Protein AF-0000000070460440 (afdb_homodimer)

Foldseek 3Di:
DPPPPPDPDPVPPPQPPCCVLCVCCQQQQQFQDDDPSLVVNVVVLPQAADQLAWEDEPVDIDGSVRVSVVSVVCCVQFVGWHKAWDDWDDDRQKIKTKIKIKGFGDQQDVNDHGHRPFMAIWIKIKIFGDDPSHTRYIYIDIDVVRVVVRRD/DPPPPPDDDPPPPPQPPCVVLCVCCQQQQQFQDDDVSLVVNVVVLPQAADQLAWEDEPVDIDGSVRVSVVSVVCCVQFVGWHKAWDDWDDDRQKIKTKIKIKGFGDQQDVNDHGHRPFMAIWIKIKIFGDDPSHTRYIYIDIDVVRVVVRRD

Solvent-accessible surface area (backbone atoms only — not comparable to full-atom values): 16607 Å² total; per-residue (Å²): 134,85,79,76,77,74,78,77,77,77,78,71,79,67,75,70,75,56,56,72,70,51,46,49,53,38,67,52,57,62,16,55,80,55,93,64,46,66,74,61,28,52,64,52,48,58,62,44,38,33,88,78,16,36,44,34,47,68,86,48,74,35,43,49,71,56,47,54,53,49,52,52,52,46,42,69,32,16,68,60,22,38,43,45,78,76,45,78,45,54,42,85,52,30,34,35,39,35,29,37,39,32,32,31,43,41,41,77,54,96,85,39,83,35,84,42,83,48,51,36,64,26,38,31,47,32,43,32,35,48,54,96,86,15,36,39,32,31,44,51,46,57,38,57,56,59,30,54,58,51,61,100,136,85,79,75,78,76,78,77,79,77,75,74,78,69,77,70,76,57,56,72,70,51,47,48,53,39,64,52,58,63,17,57,81,55,93,62,45,64,74,63,28,51,64,51,48,58,62,43,37,33,90,78,17,36,43,34,46,67,85,49,75,35,42,49,68,56,46,54,53,50,53,54,50,45,43,69,33,17,67,59,22,37,44,46,80,74,44,78,46,52,42,85,54,31,35,34,39,35,28,35,41,33,33,31,43,44,41,76,55,94,84,39,82,34,86,41,83,48,50,36,65,26,38,30,47,33,43,31,34,50,54,95,87,17,37,39,33,32,45,51,48,57,39,54,56,60,30,53,59,50,62,101

Secondary structure (DSSP, 8-state):
-----------------THHHHHHIIIIIIS--STTHHHHHHHHHHHHEEEEEEEE-SS-EEEHHHHHHHHHHHHHH-TT-EEEEEEEEEETTEEEEEEEEEE--EEEETTEEEESS--EEEEEEEEEEEETTEEEEEEEEE-HHHHHHHH-/-----------------THHHHHHIIIIIIS--STTHHHHHHHHHHHHEEEEEEEE-SS-EEEHHHHHHHHHHHHHH-TT-EEEEEEEEEETTEEEEEEEEEE--EEEETTEEEESS--EEEEEEEEEEEETTEEEEEEEEE-HHHHHHHH-

Organism: Naegleria fowleri (NCBI:txid5763)

Nearest PDB structures (foldseek):
  2gey-assembly1_B  TM=8.402E-01  e=5.147E-09  Streptomyces galilaeus
  2gey-assembly3_C-2  TM=8.425E-01  e=9.643E-09  Streptomyces galilaeus
  2gey-assembly3_A  TM=8.402E-01  e=2.804E-08  Streptomyces galilaeus
  8kaa-assembly1_A  TM=7.964E-01  e=2.322E-08  Streptomyces chartreusis
  3f7x-assembly1_A-2  TM=7.851E-01  e=4.170E-07  Pseudomonas putida KT2440

InterPro domains:
  IPR009959 Polyketide cyclase SnoaL-like [PF07366] (25-151)
  IPR009959 Polyketide cyclase SnoaL-like [PTHR38436] (14-151)
  IPR032710 NTF2-like domain superfamily [SSF54427] (15-151)

pLDDT: mean 89.02, std 17.17, range [31.62, 98.94]

Sequence (304 aa):
MSTTFTTTSTTSTTTEDLKELVRPFYTQCLTVRSNGHVQQVQPLMQQLLADSFQSINAAETKGKSQLMGQIQFFWKLIPNLKWEIQEMLQDGNKVIVRSFASGNPKGNFMGIECDGSKSFRIMSIDIHTVENGQIVQVHHLEEWTTALKQLKMSTTFTTTSTTSTTTEDLKELVRPFYTQCLTVRSNGHVQQVQPLMQQLLADSFQSINAAETKGKSQLMGQIQFFWKLIPNLKWEIQEMLQDGNKVIVRSFASGNPKGNFMGIECDGSKSFRIMSIDIHTVENGQIVQVHHLEEWTTALKQLK

Radius of gyration: 22.96 Å; Cα contacts (8 Å, |Δi|>4): 578; chains: 2; bounding box: 83×54×40 Å

Structure (mmCIF, N/CA/C/O backbone):
data_AF-0000000070460440-model_v1
#
loop_
_entity.id
_entity.type
_entity.pdbx_description
1 polymer 'SnoaL-like domain-containing protein'
#
loop_
_atom_site.group_PDB
_atom_site.id
_atom_site.type_symbol
_atom_site.label_atom_id
_atom_site.label_alt_id
_atom_site.label_comp_id
_atom_site.label_asym_id
_atom_site.label_entity_id
_atom_site.label_seq_id
_atom_site.pdbx_PDB_ins_code
_atom_site.Cartn_x
_atom_site.Cartn_y
_atom_site.Cartn_z
_atom_site.occupancy
_atom_site.B_iso_or_equiv
_atom_site.auth_seq_id
_atom_site.auth_comp_id
_atom_site.auth_asym_id
_atom_site.auth_atom_id
_atom_site.pdbx_PDB_model_num
ATOM 1 N N . MET A 1 1 ? 62.219 -17.812 1.735 1 31.62 1 MET A N 1
ATOM 2 C CA . MET A 1 1 ? 61.031 -17.766 0.866 1 31.62 1 MET A CA 1
ATOM 3 C C . MET A 1 1 ? 59.938 -16.906 1.484 1 31.62 1 MET A C 1
ATOM 5 O O . MET A 1 1 ? 59.531 -17.125 2.627 1 31.62 1 MET A O 1
ATOM 9 N N . SER A 1 2 ? 59.812 -15.555 1.088 1 39.34 2 SER A N 1
ATOM 10 C CA . SER A 1 2 ? 58.969 -14.453 1.549 1 39.34 2 SER A CA 1
ATOM 11 C C . SER A 1 2 ? 57.469 -14.773 1.355 1 39.34 2 SER A C 1
ATOM 13 O O . SER A 1 2 ? 57.031 -14.953 0.226 1 39.34 2 SER A O 1
ATOM 15 N N . THR A 1 3 ? 56.812 -15.578 2.166 1 42.25 3 THR A N 1
ATOM 16 C CA . THR A 1 3 ? 55.406 -15.875 2.105 1 42.25 3 THR A CA 1
ATOM 17 C C . THR A 1 3 ? 54.562 -14.586 2.135 1 42.25 3 THR A C 1
ATOM 19 O O . THR A 1 3 ? 54.531 -13.906 3.158 1 42.25 3 THR A O 1
ATOM 22 N N . THR A 1 4 ? 54.531 -13.789 1.01 1 42.94 4 THR A N 1
ATOM 23 C CA . THR A 1 4 ? 53.562 -12.695 0.845 1 42.94 4 THR A CA 1
ATOM 24 C C . THR A 1 4 ? 52.156 -13.156 1.186 1 42.94 4 THR A C 1
ATOM 26 O O . THR A 1 4 ? 51.656 -14.141 0.621 1 42.94 4 THR A O 1
ATOM 29 N N . PHE A 1 5 ? 51.625 -12.875 2.363 1 42.16 5 PHE A N 1
ATOM 30 C CA . PHE A 1 5 ? 50.219 -12.953 2.721 1 42.16 5 PHE A CA 1
ATOM 31 C C . PHE A 1 5 ? 49.375 -12.172 1.734 1 42.16 5 PHE A C 1
ATOM 33 O O . PHE A 1 5 ? 49.562 -10.961 1.562 1 42.16 5 PHE A O 1
ATOM 40 N N . THR A 1 6 ? 49 -12.695 0.558 1 41.34 6 THR A N 1
ATOM 41 C CA . THR A 1 6 ? 47.969 -12.086 -0.265 1 41.34 6 THR A CA 1
ATOM 42 C C . THR A 1 6 ? 46.75 -11.664 0.591 1 41.34 6 THR A C 1
ATOM 44 O O . THR A 1 6 ? 46.25 -12.453 1.396 1 41.34 6 THR A O 1
ATOM 47 N N . THR A 1 7 ? 46.688 -10.438 0.965 1 39.38 7 THR A N 1
ATOM 48 C CA . THR A 1 7 ? 45.469 -9.773 1.461 1 39.38 7 THR A CA 1
ATOM 49 C C . THR A 1 7 ? 44.25 -10.266 0.719 1 39.38 7 THR A C 1
ATOM 51 O O . THR A 1 7 ? 44.219 -10.281 -0.514 1 39.38 7 THR A O 1
ATOM 54 N N . THR A 1 8 ? 43.469 -11.227 1.262 1 37.16 8 THR A N 1
ATOM 55 C CA . THR A 1 8 ? 42.094 -11.617 0.898 1 37.16 8 THR A CA 1
ATOM 56 C C . THR A 1 8 ? 41.344 -10.438 0.295 1 37.16 8 THR A C 1
ATOM 58 O O . THR A 1 8 ? 41.625 -9.281 0.603 1 37.16 8 THR A O 1
ATOM 61 N N . SER A 1 9 ? 40.656 -10.68 -0.923 1 38.62 9 SER A N 1
ATOM 62 C CA . SER A 1 9 ? 39.625 -10.07 -1.747 1 38.62 9 SER A CA 1
ATOM 63 C C . SER A 1 9 ? 38.656 -9.242 -0.901 1 38.62 9 SER A C 1
ATOM 65 O O . SER A 1 9 ? 38.281 -9.648 0.194 1 38.62 9 SER A O 1
ATOM 67 N N . THR A 1 10 ? 38.75 -7.996 -0.786 1 38.31 10 THR A N 1
ATOM 68 C CA . THR A 1 10 ? 37.688 -7.027 -0.485 1 38.31 10 THR A CA 1
ATOM 69 C C . THR A 1 10 ? 36.344 -7.52 -0.989 1 38.31 10 THR A C 1
ATOM 71 O O . THR A 1 10 ? 36.125 -7.672 -2.195 1 38.31 10 THR A O 1
ATOM 74 N N . THR A 1 11 ? 35.625 -8.516 -0.338 1 39.06 11 THR A N 1
ATOM 75 C CA . THR A 1 11 ? 34.219 -8.852 -0.543 1 39.06 11 THR A CA 1
ATOM 76 C C . THR A 1 11 ? 33.406 -7.602 -0.88 1 39.06 11 THR A C 1
ATOM 78 O O . THR A 1 11 ? 33.25 -6.711 -0.043 1 39.06 11 THR A O 1
ATOM 81 N N . SER A 1 12 ? 33.688 -6.836 -1.862 1 42.94 12 SER A N 1
ATOM 82 C CA . SER A 1 12 ? 32.781 -5.832 -2.398 1 42.94 12 SER A CA 1
ATOM 83 C C . SER A 1 12 ? 31.312 -6.195 -2.113 1 42.94 12 SER A C 1
ATOM 85 O O . SER A 1 12 ? 30.828 -7.238 -2.561 1 42.94 12 SER A O 1
ATOM 87 N N . THR A 1 13 ? 30.672 -6.125 -0.997 1 47.5 13 THR A N 1
ATOM 88 C CA . THR A 1 13 ? 29.297 -6.348 -0.538 1 47.5 13 THR A CA 1
ATOM 89 C C . THR A 1 13 ? 28.297 -5.91 -1.599 1 47.5 13 THR A C 1
ATOM 91 O O . THR A 1 13 ? 27.859 -4.762 -1.607 1 47.5 13 THR A O 1
ATOM 94 N N . THR A 1 14 ? 28.5 -5.965 -2.826 1 53.06 14 THR A N 1
ATOM 95 C CA . THR A 1 14 ? 27.516 -5.684 -3.873 1 53.06 14 THR A CA 1
ATOM 96 C C . THR A 1 14 ? 26.141 -6.172 -3.467 1 53.06 14 THR A C 1
ATOM 98 O O . THR A 1 14 ? 25.953 -7.344 -3.139 1 53.06 14 THR A O 1
ATOM 101 N N . THR A 1 15 ? 25.391 -5.332 -2.938 1 65.62 15 THR A N 1
ATOM 102 C CA . THR A 1 15 ? 24.016 -5.664 -2.562 1 65.62 15 THR A CA 1
ATOM 103 C C . THR A 1 15 ? 23.312 -6.418 -3.688 1 65.62 15 THR A C 1
ATOM 105 O O . THR A 1 15 ? 23.281 -5.957 -4.828 1 65.62 15 THR A O 1
ATOM 108 N N . GLU A 1 16 ? 23.234 -7.746 -3.691 1 79.56 16 GLU A N 1
ATOM 109 C CA . GLU A 1 16 ? 22.484 -8.609 -4.602 1 79.56 16 GLU A CA 1
ATOM 110 C C . GLU A 1 16 ? 21.188 -7.949 -5.051 1 79.56 16 GLU A C 1
ATOM 112 O O . GLU A 1 16 ? 20.516 -7.285 -4.262 1 79.56 16 GLU A O 1
ATOM 117 N N . ASP A 1 17 ? 21.016 -7.809 -6.406 1 92.81 17 ASP A N 1
ATOM 118 C CA . ASP A 1 17 ? 19.75 -7.309 -6.949 1 92.81 17 ASP A CA 1
ATOM 119 C C . ASP A 1 17 ? 18.609 -8.258 -6.625 1 92.81 17 ASP A C 1
ATOM 121 O O . ASP A 1 17 ? 18.344 -9.195 -7.379 1 92.81 17 ASP A O 1
ATOM 125 N N . LEU A 1 18 ? 17.984 -8.047 -5.586 1 97.56 18 LEU A N 1
ATOM 126 C CA . LEU A 1 18 ? 16.922 -8.914 -5.098 1 97.56 18 LEU A CA 1
ATOM 127 C C . LEU A 1 18 ? 15.633 -8.68 -5.887 1 97.56 18 LEU A C 1
ATOM 129 O O . LEU A 1 18 ? 14.688 -9.469 -5.785 1 97.56 18 LEU A O 1
ATOM 133 N N . LYS A 1 19 ? 15.617 -7.688 -6.699 1 98.38 19 LYS A N 1
ATOM 134 C CA . LYS A 1 19 ? 14.422 -7.402 -7.492 1 98.38 19 LYS A CA 1
ATOM 135 C C . LYS A 1 19 ? 14.141 -8.523 -8.484 1 98.38 19 LYS A C 1
ATOM 137 O O . LYS A 1 19 ? 12.984 -8.906 -8.695 1 98.38 19 LYS A O 1
ATOM 142 N N . GLU A 1 20 ? 15.141 -9.008 -9.07 1 97.31 20 GLU A N 1
ATOM 143 C CA . GLU A 1 20 ? 14.969 -10.086 -10.047 1 97.31 20 GLU A CA 1
ATOM 144 C C . GLU A 1 20 ? 14.477 -11.359 -9.375 1 97.31 20 GLU A C 1
ATOM 146 O O . GLU A 1 20 ? 13.789 -12.172 -9.992 1 97.31 20 GLU A O 1
ATOM 151 N N . LEU A 1 21 ? 14.828 -11.539 -8.148 1 97.25 21 LEU A N 1
ATOM 152 C CA . LEU A 1 21 ? 14.344 -12.672 -7.371 1 97.25 21 LEU A CA 1
ATOM 153 C C . LEU A 1 21 ? 12.844 -12.555 -7.117 1 97.25 21 LEU A C 1
ATOM 155 O O . LEU A 1 21 ? 12.125 -13.555 -7.156 1 97.25 21 LEU A O 1
ATOM 159 N N . VAL A 1 22 ? 12.375 -11.352 -6.922 1 98.44 22 VAL A N 1
ATOM 160 C CA . VAL A 1 22 ? 11 -11.117 -6.5 1 98.44 22 VAL A CA 1
ATOM 161 C C . VAL A 1 22 ? 10.094 -11.016 -7.727 1 98.44 22 VAL A C 1
ATOM 163 O O . VAL A 1 22 ? 8.914 -11.359 -7.664 1 98.44 22 VAL A O 1
ATOM 166 N N . ARG A 1 23 ? 10.609 -10.609 -8.844 1 98.06 23 ARG A N 1
ATOM 167 C CA . ARG A 1 23 ? 9.859 -10.281 -10.055 1 98.06 23 ARG A CA 1
ATOM 168 C C . ARG A 1 23 ? 8.969 -11.445 -10.477 1 98.06 23 ARG A C 1
ATOM 170 O O . ARG A 1 23 ? 7.797 -11.25 -10.797 1 98.06 23 ARG A O 1
ATOM 177 N N . PRO A 1 24 ? 9.406 -12.727 -10.391 1 95.75 24 PRO A N 1
ATOM 178 C CA . PRO A 1 24 ? 8.57 -13.836 -10.852 1 95.75 24 PRO A CA 1
ATOM 179 C C . PRO A 1 24 ? 7.312 -14.016 -10 1 95.75 24 PRO A C 1
ATOM 181 O O . PRO A 1 24 ? 6.324 -14.594 -10.469 1 95.75 24 PRO A O 1
ATOM 184 N N . PHE A 1 25 ? 7.344 -13.562 -8.742 1 97.31 25 PHE A N 1
ATOM 185 C CA . PHE A 1 25 ? 6.145 -13.625 -7.918 1 97.31 25 PHE A CA 1
ATOM 186 C C . PHE A 1 25 ? 4.98 -12.914 -8.594 1 97.31 25 PHE A C 1
ATOM 188 O O . PHE A 1 25 ? 3.842 -13.383 -8.547 1 97.31 25 PHE A O 1
ATOM 195 N N . TYR A 1 26 ? 5.234 -11.867 -9.234 1 96.75 26 TYR A N 1
ATOM 196 C CA . TYR A 1 26 ? 4.203 -11.07 -9.883 1 96.75 26 TYR A CA 1
ATOM 197 C C . TYR A 1 26 ? 3.932 -11.57 -11.297 1 96.75 26 TYR A C 1
ATOM 199 O O . TYR A 1 26 ? 2.777 -11.742 -11.695 1 96.75 26 TYR A O 1
ATOM 207 N N . THR A 1 27 ? 5 -11.852 -12.094 1 94.25 27 THR A N 1
ATOM 208 C CA . THR A 1 27 ? 4.875 -12.109 -13.523 1 94.25 27 THR A CA 1
ATOM 209 C C . THR A 1 27 ? 4.449 -13.547 -13.781 1 94.25 27 THR A C 1
ATOM 211 O O . THR A 1 27 ? 3.812 -13.844 -14.797 1 94.25 27 THR A O 1
ATOM 214 N N . GLN A 1 28 ? 4.715 -14.391 -12.789 1 91.25 28 GLN A N 1
ATOM 215 C CA . GLN A 1 28 ? 4.465 -15.805 -13.031 1 91.25 28 GLN A CA 1
ATOM 216 C C . GLN A 1 28 ? 3.502 -16.391 -12 1 91.25 28 GLN A C 1
ATOM 218 O O . GLN A 1 28 ? 2.67 -17.234 -12.32 1 91.25 28 GLN A O 1
ATOM 223 N N . CYS A 1 29 ? 3.557 -15.906 -10.781 1 92.81 29 CYS A N 1
ATOM 224 C CA . CYS A 1 29 ? 2.73 -16.516 -9.742 1 92.81 29 CYS A CA 1
ATOM 225 C C . CYS A 1 29 ? 1.378 -15.812 -9.648 1 92.81 29 CYS A C 1
ATOM 227 O O . CYS A 1 29 ? 0.335 -16.469 -9.641 1 92.81 29 CYS A O 1
ATOM 229 N N . LEU A 1 30 ? 1.352 -14.555 -9.641 1 94.19 30 LEU A N 1
ATOM 230 C CA . LEU A 1 30 ? 0.107 -13.82 -9.43 1 94.19 30 LEU A CA 1
ATOM 231 C C . LEU A 1 30 ? -0.647 -13.641 -10.75 1 94.19 30 LEU A C 1
ATOM 233 O O . LEU A 1 30 ? -1.879 -13.695 -10.773 1 94.19 30 LEU A O 1
ATOM 237 N N . THR A 1 31 ? 0.05 -13.422 -11.82 1 92.81 31 THR A N 1
ATOM 238 C CA . THR A 1 31 ? -0.55 -13.18 -13.125 1 92.81 31 THR A CA 1
ATOM 239 C C . THR A 1 31 ? -0.985 -14.484 -13.773 1 92.81 31 THR A C 1
ATOM 241 O O . THR A 1 31 ? -0.203 -15.438 -13.859 1 92.81 31 THR A O 1
ATOM 244 N N . VAL A 1 32 ? -2.176 -14.477 -14.258 1 86.56 32 VAL A N 1
ATOM 245 C CA . VAL A 1 32 ? -2.664 -15.648 -14.977 1 86.56 32 VAL A CA 1
ATOM 246 C C . VAL A 1 32 ? -2.094 -15.664 -16.391 1 86.56 32 VAL A C 1
ATOM 248 O O . VAL A 1 32 ? -2.215 -14.68 -17.125 1 86.56 32 VAL A O 1
ATOM 251 N N . ARG A 1 33 ? -1.423 -16.484 -16.969 1 76.06 33 ARG A N 1
ATOM 252 C CA . ARG A 1 33 ? -0.816 -16.562 -18.297 1 76.06 33 ARG A CA 1
ATOM 253 C C . ARG A 1 33 ? -1.537 -17.594 -19.156 1 76.06 33 ARG A C 1
ATOM 255 O O . ARG A 1 33 ? -1.709 -17.375 -20.359 1 76.06 33 ARG A O 1
ATOM 262 N N . SER A 1 34 ? -1.511 -18.766 -18.922 1 62 34 SER A N 1
ATOM 263 C CA . SER A 1 34 ? -2.049 -19.797 -19.812 1 62 34 SER A CA 1
ATOM 264 C C . SER A 1 34 ? -2.859 -20.828 -19.047 1 62 34 SER A C 1
ATOM 266 O O . SER A 1 34 ? -2.881 -20.812 -17.812 1 62 34 SER A O 1
ATOM 268 N N . ASN A 1 35 ? -3.412 -21.703 -20.031 1 56.88 35 ASN A N 1
ATOM 269 C CA . ASN A 1 35 ? -4.066 -22.922 -19.562 1 56.88 35 ASN A CA 1
ATOM 270 C 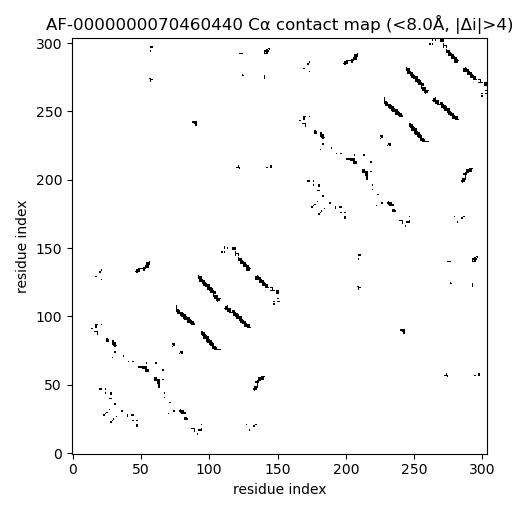C . ASN A 1 35 ? -3.094 -23.812 -18.797 1 56.88 35 ASN A C 1
ATOM 272 O O . ASN A 1 35 ? -1.956 -24.016 -19.234 1 56.88 35 ASN A O 1
ATOM 276 N N . GLY A 1 36 ? -3.316 -24.141 -17.672 1 59.41 36 GLY A N 1
ATOM 277 C CA . GLY A 1 36 ? -2.479 -25 -16.844 1 59.41 36 GLY A CA 1
ATOM 278 C C . GLY A 1 36 ? -1.594 -24.234 -15.891 1 59.41 36 GLY A C 1
ATOM 279 O O . GLY A 1 36 ? -0.661 -24.797 -15.305 1 59.41 36 GLY A O 1
ATOM 280 N N . HIS A 1 37 ? -1.798 -23.016 -15.805 1 62.84 37 HIS A N 1
ATOM 281 C CA . HIS A 1 37 ? -1.045 -22.062 -14.992 1 62.84 37 HIS A CA 1
ATOM 282 C C . HIS A 1 37 ? -0.892 -22.562 -13.562 1 62.84 37 HIS A C 1
ATOM 284 O O . HIS A 1 37 ? 0.206 -22.531 -13 1 62.84 37 HIS A O 1
ATOM 290 N N . VAL A 1 38 ? -1.823 -23.219 -13.141 1 65.5 38 VAL A N 1
ATOM 291 C CA . VAL A 1 38 ? -1.821 -23.625 -11.734 1 65.5 38 VAL A CA 1
ATOM 292 C C . VAL A 1 38 ? -0.707 -24.641 -11.492 1 65.5 38 VAL A C 1
ATOM 294 O O . VAL A 1 38 ? 0.061 -24.516 -10.531 1 65.5 38 VAL A O 1
ATOM 297 N N . GLN A 1 39 ? -0.66 -25.562 -12.359 1 69.38 39 GLN A N 1
ATOM 298 C CA . GLN A 1 39 ? 0.287 -26.656 -12.156 1 69.38 39 GLN A CA 1
ATOM 299 C C . GLN A 1 39 ? 1.727 -26.172 -12.281 1 69.38 39 GLN A C 1
ATOM 301 O O . GLN A 1 39 ? 2.631 -26.719 -11.648 1 69.38 39 GLN A O 1
ATOM 306 N N . GLN A 1 40 ? 1.842 -25.219 -12.969 1 75.94 40 GLN A N 1
ATOM 307 C CA . GLN A 1 40 ? 3.193 -24.719 -13.219 1 75.94 40 GLN A CA 1
ATOM 308 C C . GLN A 1 40 ? 3.631 -23.75 -12.125 1 75.94 40 GLN A C 1
ATOM 310 O O . GLN A 1 40 ? 4.828 -23.594 -11.867 1 75.94 40 GLN A O 1
ATOM 315 N N . VAL A 1 41 ? 2.719 -23.266 -11.414 1 85.06 41 VAL A N 1
ATOM 316 C CA . VAL A 1 41 ? 3.031 -22.141 -10.523 1 85.06 41 VAL A CA 1
ATOM 317 C C . VAL A 1 41 ? 3.381 -22.672 -9.133 1 85.06 41 VAL A C 1
ATOM 319 O O . VAL A 1 41 ? 4.18 -22.062 -8.414 1 85.06 41 VAL A O 1
ATOM 322 N N . GLN A 1 42 ? 2.914 -23.812 -8.836 1 86.31 42 GLN A N 1
ATOM 323 C CA . GLN A 1 42 ? 3.084 -24.328 -7.484 1 86.31 42 GLN A CA 1
ATOM 324 C C . GLN A 1 42 ? 4.559 -24.562 -7.168 1 86.31 42 GLN A C 1
ATOM 326 O O . GLN A 1 42 ? 5.062 -24.109 -6.145 1 86.31 42 GLN A O 1
ATOM 331 N N . PRO A 1 43 ? 5.293 -25.266 -8.039 1 88.69 43 PRO A N 1
ATOM 332 C CA . PRO A 1 43 ? 6.715 -25.453 -7.754 1 88.69 43 PRO A CA 1
ATOM 333 C C . PRO A 1 43 ? 7.484 -24.141 -7.68 1 88.69 43 PRO A C 1
ATOM 335 O O . PRO A 1 43 ? 8.414 -24.016 -6.879 1 88.69 43 PRO A O 1
ATOM 338 N N . LEU A 1 44 ? 7.141 -23.297 -8.5 1 91.75 44 LEU A N 1
ATOM 339 C CA . LEU A 1 44 ? 7.809 -22 -8.492 1 91.75 44 LEU A CA 1
ATOM 340 C C . LEU A 1 44 ? 7.562 -21.281 -7.176 1 91.75 44 LEU A C 1
ATOM 342 O O . LEU A 1 44 ? 8.492 -20.719 -6.59 1 91.75 44 LEU A O 1
ATOM 346 N N . MET A 1 45 ? 6.395 -21.234 -6.699 1 93 45 MET A N 1
ATOM 347 C CA . MET A 1 45 ? 6.062 -20.594 -5.434 1 93 45 MET A CA 1
ATOM 348 C C . MET A 1 45 ? 6.801 -21.25 -4.273 1 93 45 MET A C 1
ATOM 350 O O . MET A 1 45 ? 7.266 -20.578 -3.357 1 93 45 MET A O 1
ATOM 354 N N . GLN A 1 46 ? 6.871 -22.562 -4.391 1 92.06 46 GLN A N 1
ATOM 355 C CA . GLN A 1 46 ? 7.59 -23.297 -3.355 1 92.06 46 GLN A CA 1
ATOM 356 C C . GLN A 1 46 ? 9.055 -22.859 -3.301 1 92.06 46 GLN A C 1
ATOM 358 O O . GLN A 1 46 ? 9.641 -22.766 -2.219 1 92.06 46 GLN A O 1
ATOM 363 N N . GLN A 1 47 ? 9.586 -22.641 -4.375 1 94.44 47 GLN A N 1
ATOM 364 C CA . GLN A 1 47 ? 10.984 -22.234 -4.453 1 94.44 47 GLN A CA 1
ATOM 365 C C . GLN A 1 47 ? 11.164 -20.797 -4.016 1 94.44 47 GLN A C 1
ATOM 367 O O . GLN A 1 47 ? 12.148 -20.453 -3.352 1 94.44 47 GLN A O 1
ATOM 372 N N . LEU A 1 48 ? 10.234 -19.938 -4.332 1 97.06 48 LEU A N 1
ATOM 373 C CA . LEU A 1 48 ? 10.344 -18.5 -4.125 1 97.06 48 LEU A CA 1
ATOM 374 C C . LEU A 1 48 ? 10.086 -18.141 -2.668 1 97.06 48 LEU A C 1
ATOM 376 O O . LEU A 1 48 ? 10.711 -17.219 -2.127 1 97.06 48 LEU A O 1
ATOM 380 N N . LEU A 1 49 ? 9.164 -18.844 -2.059 1 98.12 49 LEU A N 1
ATOM 381 C CA . LEU A 1 49 ? 8.727 -18.5 -0.708 1 98.12 49 LEU A CA 1
ATOM 382 C C . LEU A 1 49 ? 9.359 -19.438 0.319 1 98.12 49 LEU A C 1
ATOM 384 O O . LEU A 1 49 ? 9.391 -20.656 0.127 1 98.12 49 LEU A O 1
ATOM 388 N N . ALA A 1 50 ? 9.82 -18.875 1.401 1 98.44 50 ALA A N 1
ATOM 389 C CA . ALA A 1 50 ? 10.336 -19.688 2.508 1 98.44 50 ALA A CA 1
ATOM 390 C C . ALA A 1 50 ? 9.211 -20.453 3.193 1 98.44 50 ALA A C 1
ATOM 392 O O . ALA A 1 50 ? 8.039 -20.078 3.098 1 98.44 50 ALA A O 1
ATOM 393 N N . ASP A 1 51 ? 9.547 -21.531 3.885 1 97.31 51 ASP A N 1
ATOM 394 C CA . ASP A 1 51 ? 8.555 -22.312 4.625 1 97.31 51 ASP A CA 1
ATOM 395 C C . ASP A 1 51 ? 7.914 -21.484 5.727 1 97.31 51 ASP A C 1
ATOM 397 O O . ASP A 1 51 ? 6.734 -21.656 6.043 1 97.31 51 ASP A O 1
ATOM 401 N N . SER A 1 52 ? 8.672 -20.562 6.254 1 97.75 52 SER A N 1
ATOM 402 C CA . SER A 1 52 ? 8.195 -19.703 7.34 1 97.75 52 SER A CA 1
ATOM 403 C C . SER A 1 52 ? 7.539 -18.438 6.805 1 97.75 52 SER A C 1
ATOM 405 O O . SER A 1 52 ? 7.281 -17.5 7.559 1 97.75 52 SER A O 1
ATOM 407 N N . PHE A 1 53 ? 7.332 -18.422 5.562 1 98.56 53 PHE A N 1
ATOM 408 C CA . PHE A 1 53 ? 6.812 -17.25 4.871 1 98.56 53 PHE A CA 1
ATOM 409 C C . PHE A 1 53 ? 5.551 -16.734 5.559 1 98.56 53 PHE A C 1
ATOM 411 O O . PHE A 1 53 ? 4.699 -17.531 5.973 1 98.56 53 PHE A O 1
ATOM 418 N N . GLN A 1 54 ? 5.477 -15.367 5.621 1 98.81 54 GLN A N 1
ATOM 419 C CA . GLN A 1 54 ? 4.289 -14.688 6.121 1 98.81 54 GLN A CA 1
ATOM 420 C C . GLN A 1 54 ? 3.832 -13.594 5.152 1 98.81 54 GLN A C 1
ATOM 422 O O . GLN A 1 54 ? 4.633 -12.773 4.715 1 98.81 54 GLN A O 1
ATOM 427 N N . SER A 1 55 ? 2.609 -13.648 4.793 1 98.69 55 SER A N 1
ATOM 428 C CA . SER A 1 55 ? 1.917 -12.586 4.07 1 98.69 55 SER A CA 1
ATOM 429 C C . SER A 1 55 ? 1.04 -11.758 5.004 1 98.69 55 SER A C 1
ATOM 431 O O . SER A 1 55 ? 0.053 -12.266 5.547 1 98.69 55 SER A O 1
ATOM 433 N N . ILE A 1 56 ? 1.329 -10.445 5.145 1 98.56 56 ILE A N 1
ATOM 434 C CA . ILE A 1 56 ? 0.768 -9.672 6.246 1 98.56 56 ILE A CA 1
ATOM 435 C C . ILE A 1 56 ? 0.014 -8.461 5.695 1 98.56 56 ILE A C 1
ATOM 437 O O . ILE A 1 56 ? 0.552 -7.703 4.887 1 98.56 56 ILE A O 1
ATOM 441 N N . ASN A 1 57 ? -1.187 -8.352 6.062 1 96.31 57 ASN A N 1
ATOM 442 C CA . ASN A 1 57 ? -1.918 -7.09 5.969 1 96.31 57 ASN A CA 1
ATOM 443 C C . ASN A 1 57 ? -2.578 -6.727 7.293 1 96.31 57 ASN A C 1
ATOM 445 O O . ASN A 1 57 ? -2.271 -7.324 8.328 1 96.31 57 ASN A O 1
ATOM 449 N N . ALA A 1 58 ? -3.375 -5.602 7.305 1 89.88 58 ALA A N 1
ATOM 450 C CA . ALA A 1 58 ? -3.93 -5.125 8.57 1 89.88 58 ALA A CA 1
ATOM 451 C C . ALA A 1 58 ? -4.906 -6.141 9.156 1 89.88 58 ALA A C 1
ATOM 453 O O . ALA A 1 58 ? -5.074 -6.215 10.375 1 89.88 58 ALA A O 1
ATOM 454 N N . ALA A 1 59 ? -5.449 -6.941 8.32 1 90.56 59 ALA A N 1
ATOM 455 C CA . ALA A 1 59 ? -6.547 -7.809 8.742 1 90.56 59 ALA A CA 1
ATOM 456 C C . ALA A 1 59 ? -6.031 -9.18 9.172 1 90.56 59 ALA A C 1
ATOM 458 O O . ALA A 1 59 ? -6.613 -9.82 10.055 1 90.56 59 ALA A O 1
ATOM 459 N N . GLU A 1 60 ? -4.988 -9.625 8.555 1 94.06 60 GLU A N 1
ATOM 460 C CA . GLU A 1 60 ? -4.594 -11.008 8.82 1 94.06 60 GLU A CA 1
ATOM 461 C C . GLU A 1 60 ? -3.152 -11.258 8.391 1 94.06 60 GLU A C 1
ATOM 463 O O . GLU A 1 60 ? -2.555 -10.445 7.691 1 94.06 60 GLU A O 1
ATOM 468 N N . THR A 1 61 ? -2.629 -12.312 8.898 1 98.06 61 THR A N 1
ATOM 469 C CA . THR A 1 61 ? -1.385 -12.922 8.453 1 98.06 61 THR A CA 1
ATOM 470 C C . THR A 1 61 ? -1.642 -14.32 7.895 1 98.06 61 THR A C 1
ATOM 472 O O . THR A 1 61 ? -2.283 -15.148 8.547 1 98.06 61 THR A O 1
ATOM 475 N N . LYS A 1 62 ? -1.151 -14.531 6.695 1 98.25 62 LYS A N 1
ATOM 476 C CA . LYS A 1 62 ? -1.293 -15.836 6.062 1 98.25 62 LYS A CA 1
ATOM 477 C C . LYS A 1 62 ? 0.063 -16.516 5.895 1 98.25 62 LYS A C 1
ATOM 479 O O . LYS A 1 62 ? 1.06 -15.859 5.586 1 98.25 62 LYS A O 1
ATOM 484 N N . GLY A 1 63 ? 0.015 -17.766 6.066 1 98.06 63 GLY A N 1
ATOM 485 C CA . GLY A 1 63 ? 1.193 -18.547 5.734 1 98.06 63 GLY A CA 1
ATOM 486 C C . GLY A 1 63 ? 1.271 -18.922 4.266 1 98.06 63 GLY A C 1
ATOM 487 O O . GLY A 1 63 ? 0.395 -18.547 3.479 1 98.06 63 GLY A O 1
ATOM 488 N N . LYS A 1 64 ? 2.381 -19.672 3.967 1 96.75 64 LYS A N 1
ATOM 489 C CA . LYS A 1 64 ? 2.686 -20.047 2.59 1 96.75 64 LYS A CA 1
ATOM 490 C C . LYS A 1 64 ? 1.528 -20.828 1.97 1 96.75 64 LYS A C 1
ATOM 492 O O . LYS A 1 64 ? 1.045 -20.469 0.892 1 96.75 64 LYS A O 1
ATOM 497 N N . SER A 1 65 ? 1.066 -21.859 2.615 1 94.94 65 SER A N 1
ATOM 498 C CA . SER A 1 65 ? 0.005 -22.703 2.082 1 94.94 65 SER A CA 1
ATOM 499 C C . SER A 1 65 ? -1.294 -21.922 1.913 1 94.94 65 SER A C 1
ATOM 501 O O . SER A 1 65 ? -1.998 -22.094 0.915 1 94.94 65 SER A O 1
ATOM 503 N N . GLN A 1 66 ? -1.593 -21.125 2.869 1 96.25 66 GLN A N 1
ATOM 504 C CA . GLN A 1 66 ? -2.807 -20.328 2.809 1 96.25 66 GLN A CA 1
ATOM 505 C C . GLN A 1 66 ? -2.77 -19.359 1.623 1 96.25 66 GLN A C 1
ATOM 507 O O . GLN A 1 66 ? -3.766 -19.203 0.915 1 96.25 66 GLN A O 1
ATOM 512 N N . LEU A 1 67 ? -1.613 -18.719 1.439 1 96 67 LEU A N 1
ATOM 513 C CA . LEU A 1 67 ? -1.483 -17.797 0.314 1 96 67 LEU A CA 1
ATOM 514 C C . LEU A 1 67 ? -1.655 -18.531 -1.011 1 96 67 LEU A C 1
ATOM 516 O O . LEU A 1 67 ? -2.357 -18.047 -1.904 1 96 67 LEU A O 1
ATOM 520 N N . MET A 1 68 ? -1.042 -19.656 -1.115 1 92.06 68 MET A N 1
ATOM 521 C CA . MET A 1 68 ? -1.136 -20.422 -2.354 1 92.06 68 MET A CA 1
ATOM 522 C C . MET A 1 68 ? -2.582 -20.812 -2.65 1 92.06 68 MET A C 1
ATOM 524 O O . MET A 1 68 ? -3.025 -20.734 -3.797 1 92.06 68 MET A O 1
ATOM 528 N N . GLY A 1 69 ? -3.354 -21.219 -1.645 1 91.62 69 GLY A N 1
ATOM 529 C CA . GLY A 1 69 ? -4.773 -21.5 -1.814 1 91.62 69 GLY A CA 1
ATOM 530 C C . GLY A 1 69 ? -5.562 -20.281 -2.266 1 91.62 69 GLY A C 1
ATOM 531 O O . GLY A 1 69 ? -6.43 -20.391 -3.135 1 91.62 69 GLY A O 1
ATOM 532 N N . GLN A 1 70 ? -5.281 -19.172 -1.694 1 93.25 70 GLN A N 1
ATOM 533 C CA . GLN A 1 70 ? -5.973 -17.938 -2.053 1 93.25 70 GLN A CA 1
ATOM 534 C C . GLN A 1 70 ? -5.684 -17.547 -3.5 1 93.25 70 GLN A C 1
ATOM 536 O O . GLN A 1 70 ? -6.586 -17.125 -4.223 1 93.25 70 GLN A O 1
ATOM 541 N N . ILE A 1 71 ? -4.438 -17.609 -3.93 1 92.56 71 ILE A N 1
ATOM 542 C CA . ILE A 1 71 ? -4.047 -17.281 -5.293 1 92.56 71 ILE A CA 1
ATOM 543 C C . ILE A 1 71 ? -4.797 -18.172 -6.281 1 92.56 71 ILE A C 1
ATOM 545 O O . ILE A 1 71 ? -5.32 -17.688 -7.289 1 92.56 71 ILE A O 1
ATOM 549 N N . GLN A 1 72 ? -4.895 -19.422 -5.973 1 89.12 72 GLN A N 1
ATOM 550 C CA . GLN A 1 72 ? -5.625 -20.344 -6.836 1 89.12 72 GLN A CA 1
ATOM 551 C C . GLN A 1 72 ? -7.102 -19.969 -6.918 1 89.12 72 GLN A C 1
ATOM 553 O O . GLN A 1 72 ? -7.711 -20.062 -7.984 1 89.12 72 GLN A O 1
ATOM 558 N N . PHE A 1 73 ? -7.621 -19.609 -5.828 1 90.75 73 PHE A N 1
ATOM 559 C CA . PHE A 1 73 ? -9.008 -19.172 -5.801 1 90.75 73 PHE A CA 1
ATOM 560 C C . PHE A 1 73 ? -9.211 -17.953 -6.691 1 90.75 73 PHE A C 1
ATOM 562 O O . PHE A 1 73 ? -10.164 -17.891 -7.461 1 90.75 73 PHE A O 1
ATOM 569 N N . PHE A 1 74 ? -8.258 -17 -6.625 1 92.31 74 PHE A N 1
ATOM 570 C CA . PHE A 1 74 ? -8.344 -15.781 -7.43 1 92.31 74 PHE A CA 1
ATOM 571 C C . PHE A 1 74 ? -8.219 -16.109 -8.914 1 92.31 74 PHE A C 1
ATOM 573 O O . PHE A 1 74 ? -8.898 -15.508 -9.75 1 92.31 74 PHE A O 1
ATOM 580 N N . TRP A 1 75 ? -7.43 -17.047 -9.211 1 90.81 75 TRP A N 1
ATOM 581 C CA . TRP A 1 75 ? -7.266 -17.422 -10.609 1 90.81 75 TRP A CA 1
ATOM 582 C C . TRP A 1 75 ? -8.57 -17.984 -11.18 1 90.81 75 TRP A C 1
ATOM 584 O O . TRP A 1 75 ? -8.922 -17.703 -12.328 1 90.81 75 TRP A O 1
ATOM 594 N N . LYS A 1 76 ? -9.188 -18.781 -10.422 1 90.31 76 LYS A N 1
ATOM 595 C CA . LYS A 1 76 ? -10.453 -19.344 -10.859 1 90.31 76 LYS A CA 1
ATOM 596 C C . LYS A 1 76 ? -11.516 -18.266 -11.023 1 90.31 76 LYS A C 1
ATOM 598 O O . LYS A 1 76 ? -12.289 -18.281 -11.977 1 90.31 76 LYS A O 1
ATOM 603 N N . LEU A 1 77 ? -11.508 -17.344 -10.094 1 93.75 77 LEU A N 1
ATOM 604 C CA . LEU A 1 77 ? -12.523 -16.297 -10.055 1 93.75 77 LEU A CA 1
ATOM 605 C C . LEU A 1 77 ? -12.258 -15.242 -11.117 1 93.75 77 LEU A C 1
ATOM 607 O O . LEU A 1 77 ? -13.188 -14.625 -11.633 1 93.75 77 LEU A O 1
ATOM 611 N N . ILE A 1 78 ? -10.992 -15.008 -11.375 1 95.31 78 ILE A N 1
ATOM 612 C CA . ILE A 1 78 ? -10.562 -13.984 -12.32 1 95.31 78 ILE A CA 1
ATOM 613 C C . ILE A 1 78 ? -9.602 -14.586 -13.336 1 95.31 78 ILE A C 1
ATOM 615 O O . ILE A 1 78 ? -8.383 -14.422 -13.227 1 95.31 78 ILE A O 1
ATOM 619 N N . PRO A 1 79 ? -10.078 -15.125 -14.398 1 91.94 79 PRO A N 1
ATOM 620 C CA . PRO A 1 79 ? -9.258 -15.914 -15.32 1 91.94 79 PRO A CA 1
ATOM 621 C C . PRO A 1 79 ? -8.266 -15.062 -16.109 1 91.94 79 PRO A C 1
ATOM 623 O O . PRO A 1 79 ? -7.336 -15.594 -16.719 1 91.94 79 PRO A O 1
ATOM 626 N N . ASN A 1 80 ? -8.484 -13.773 -16.156 1 94.19 80 ASN A N 1
ATOM 627 C CA . ASN A 1 80 ? -7.559 -12.898 -16.859 1 94.19 80 ASN A CA 1
ATOM 628 C C . ASN A 1 80 ? -6.828 -11.969 -15.898 1 94.19 80 ASN A C 1
ATOM 630 O O . ASN A 1 80 ? -6.438 -10.859 -16.266 1 94.19 80 ASN A O 1
ATOM 634 N N . LEU A 1 81 ? -6.699 -12.391 -14.68 1 95.62 81 LEU A N 1
ATOM 635 C CA . LEU A 1 81 ? -6.008 -11.609 -13.664 1 95.62 81 LEU A CA 1
ATOM 636 C C . LEU A 1 81 ? -4.574 -11.305 -14.094 1 95.62 81 LEU A C 1
ATOM 638 O O . LEU A 1 81 ? -3.84 -12.211 -14.5 1 95.62 81 LEU A O 1
ATOM 642 N N . LYS A 1 82 ? -4.203 -10.047 -13.992 1 95.88 82 LYS A N 1
ATOM 643 C CA . LYS A 1 82 ? -2.871 -9.594 -14.375 1 95.88 82 LYS A CA 1
ATOM 644 C C . LYS A 1 82 ? -2.309 -8.617 -13.344 1 95.88 82 LYS A C 1
ATOM 646 O O . LYS A 1 82 ? -3.018 -7.727 -12.875 1 95.88 82 LYS A O 1
ATOM 651 N N . TRP A 1 83 ? -1.113 -8.875 -12.992 1 97.25 83 TRP A N 1
ATOM 652 C CA . TRP A 1 83 ? -0.331 -7.93 -12.203 1 97.25 83 TRP A CA 1
ATOM 653 C C . TRP A 1 83 ? 0.784 -7.312 -13.039 1 97.25 83 TRP A C 1
ATOM 655 O O . TRP A 1 83 ? 1.661 -8.023 -13.539 1 97.25 83 TRP A O 1
ATOM 665 N N . GLU A 1 84 ? 0.76 -6.066 -13.195 1 98 84 GLU A N 1
ATOM 666 C CA . GLU A 1 84 ? 1.755 -5.348 -13.984 1 98 84 GLU A CA 1
ATOM 667 C C . GLU A 1 84 ? 2.652 -4.492 -13.094 1 98 84 GLU A C 1
ATOM 669 O O . GLU A 1 84 ? 2.197 -3.502 -12.516 1 98 84 GLU A O 1
ATOM 674 N N . ILE A 1 85 ? 3.875 -4.863 -13.039 1 98.69 85 ILE A N 1
ATOM 675 C CA . ILE A 1 85 ? 4.832 -4.129 -12.219 1 98.69 85 ILE A CA 1
ATOM 676 C C . ILE A 1 85 ? 5.043 -2.732 -12.805 1 98.69 85 ILE A C 1
ATOM 678 O O . ILE A 1 85 ? 5.293 -2.586 -14.008 1 98.69 85 ILE A O 1
ATOM 682 N N . GLN A 1 86 ? 4.945 -1.775 -12 1 98.75 86 GLN A N 1
ATOM 683 C CA . GLN A 1 86 ? 5.18 -0.392 -12.398 1 98.75 86 GLN A CA 1
ATOM 684 C C . GLN A 1 86 ? 6.535 0.102 -11.906 1 98.75 86 GLN A C 1
ATOM 686 O O . GLN A 1 86 ? 7.176 0.929 -12.562 1 98.75 86 GLN A O 1
ATOM 691 N N . GLU A 1 87 ? 6.93 -0.354 -10.758 1 98.69 87 GLU A N 1
ATOM 692 C CA . GLU A 1 87 ? 8.148 0.096 -10.086 1 98.69 87 GLU A CA 1
ATOM 693 C C . GLU A 1 87 ? 8.656 -0.956 -9.102 1 98.69 87 GLU A C 1
ATOM 695 O O . GLU A 1 87 ? 7.867 -1.57 -8.383 1 98.69 87 GLU A O 1
ATOM 700 N N . MET A 1 88 ? 9.93 -1.216 -9.133 1 98.81 88 MET A N 1
ATOM 701 C CA . MET A 1 88 ? 10.586 -2.039 -8.125 1 98.81 88 MET A CA 1
ATOM 702 C C . MET A 1 88 ? 11.742 -1.283 -7.473 1 98.81 88 MET A C 1
ATOM 704 O O . MET A 1 88 ? 12.57 -0.695 -8.164 1 98.81 88 MET A O 1
ATOM 708 N N . LEU A 1 89 ? 11.727 -1.251 -6.164 1 98.75 89 LEU A N 1
ATOM 709 C CA . LEU A 1 89 ? 12.75 -0.604 -5.352 1 98.75 89 LEU A CA 1
ATOM 710 C C . LEU A 1 89 ? 13.406 -1.604 -4.402 1 98.75 89 LEU A C 1
ATOM 712 O O . LEU A 1 89 ? 12.852 -2.678 -4.148 1 98.75 89 LEU A O 1
ATOM 716 N N . GLN A 1 90 ? 14.609 -1.228 -3.936 1 98.69 90 GLN A N 1
ATOM 717 C CA . GLN A 1 90 ? 15.312 -2.123 -3.023 1 98.69 90 GLN A CA 1
ATOM 718 C C . GLN A 1 90 ? 16.062 -1.34 -1.95 1 98.69 90 GLN A C 1
ATOM 720 O O . GLN A 1 90 ? 16.672 -0.313 -2.242 1 98.69 90 GLN A O 1
ATOM 725 N N . ASP A 1 91 ? 15.93 -1.718 -0.7 1 98.19 91 ASP A N 1
ATOM 726 C CA . ASP A 1 91 ? 16.703 -1.268 0.452 1 98.19 91 ASP A CA 1
ATOM 727 C C . ASP A 1 91 ? 17.219 -2.453 1.269 1 98.19 91 ASP A C 1
ATOM 729 O O . ASP A 1 91 ? 16.469 -3.027 2.07 1 98.19 91 ASP A O 1
ATOM 733 N N . GLY A 1 92 ? 18.484 -2.707 1.117 1 97.25 92 GLY A N 1
ATOM 734 C CA . GLY A 1 92 ? 19 -3.92 1.737 1 97.25 92 GLY A CA 1
ATOM 735 C C . GLY A 1 92 ? 18.297 -5.176 1.253 1 97.25 92 GLY A C 1
ATOM 736 O O . GLY A 1 92 ? 18.281 -5.453 0.052 1 97.25 92 GLY A O 1
ATOM 737 N N . ASN A 1 93 ? 17.719 -5.91 2.184 1 98.31 93 ASN A N 1
ATOM 738 C CA . ASN A 1 93 ? 17.062 -7.164 1.837 1 98.31 93 ASN A CA 1
ATOM 739 C C . ASN A 1 93 ? 15.562 -6.973 1.643 1 98.31 93 ASN A C 1
ATOM 741 O O . ASN A 1 93 ? 14.805 -7.941 1.645 1 98.31 93 ASN A O 1
ATOM 745 N N . LYS A 1 94 ? 15.172 -5.723 1.544 1 98.81 94 LYS A N 1
ATOM 746 C CA . LYS A 1 94 ? 13.773 -5.406 1.27 1 98.81 94 LYS A CA 1
ATOM 747 C C . LYS A 1 94 ? 13.57 -5.051 -0.2 1 98.81 94 LYS A C 1
ATOM 749 O O . LYS A 1 94 ? 14.336 -4.273 -0.771 1 98.81 94 LYS A O 1
ATOM 754 N N . VAL A 1 95 ? 12.609 -5.613 -0.811 1 98.88 95 VAL A N 1
ATOM 755 C CA . VAL A 1 95 ? 12.195 -5.262 -2.164 1 98.88 95 VAL A CA 1
ATOM 756 C C . VAL A 1 95 ? 10.766 -4.723 -2.141 1 98.88 95 VAL A C 1
ATOM 758 O O . VAL A 1 95 ? 9.859 -5.375 -1.616 1 98.88 95 VAL A O 1
ATOM 761 N N . ILE A 1 96 ? 10.578 -3.527 -2.678 1 98.94 96 ILE A N 1
ATOM 762 C CA . ILE A 1 96 ? 9.273 -2.877 -2.76 1 98.94 96 ILE A CA 1
ATOM 763 C C . ILE A 1 96 ? 8.758 -2.945 -4.195 1 98.94 96 ILE A C 1
ATOM 765 O O . ILE A 1 96 ? 9.492 -2.666 -5.141 1 98.94 96 ILE A O 1
ATOM 769 N N . VAL A 1 97 ? 7.523 -3.326 -4.328 1 98.94 97 VAL A N 1
ATOM 770 C CA . VAL A 1 97 ? 6.93 -3.43 -5.656 1 98.94 97 VAL A CA 1
ATOM 771 C C . VAL A 1 97 ? 5.609 -2.66 -5.691 1 98.94 97 VAL A C 1
ATOM 773 O O . VAL A 1 97 ? 4.707 -2.928 -4.898 1 98.94 97 VAL A O 1
ATOM 776 N N . ARG A 1 98 ? 5.543 -1.693 -6.52 1 98.94 98 ARG A N 1
ATOM 777 C CA . ARG A 1 98 ? 4.273 -1.08 -6.895 1 98.94 98 ARG A CA 1
ATOM 778 C C . ARG A 1 98 ? 3.762 -1.648 -8.219 1 98.94 98 ARG A C 1
ATOM 780 O O . ARG A 1 98 ? 4.5 -1.696 -9.203 1 98.94 98 ARG A O 1
ATOM 787 N N . SER A 1 99 ? 2.553 -2.088 -8.195 1 98.75 99 SER A N 1
ATOM 788 C CA . SER A 1 99 ? 1.979 -2.727 -9.375 1 98.75 99 SER A CA 1
ATOM 789 C C . SER A 1 99 ? 0.511 -2.354 -9.547 1 98.75 99 SER A C 1
ATOM 791 O O . SER A 1 99 ? -0.086 -1.735 -8.664 1 98.75 99 SER A O 1
ATOM 793 N N . PHE A 1 100 ? 0.023 -2.658 -10.711 1 98.38 100 PHE A N 1
ATOM 794 C CA . PHE A 1 100 ? -1.414 -2.676 -10.961 1 98.38 100 PHE A CA 1
ATOM 795 C C . PHE A 1 100 ? -1.927 -4.105 -11.078 1 98.38 100 PHE A C 1
ATOM 797 O O . PHE A 1 100 ? -1.307 -4.941 -11.742 1 98.38 100 PHE A O 1
ATOM 804 N N . ALA A 1 101 ? -3.004 -4.352 -10.414 1 98 101 ALA A N 1
ATOM 805 C CA . ALA A 1 101 ? -3.773 -5.574 -10.617 1 98 101 ALA A CA 1
ATOM 806 C C . ALA A 1 101 ? -5.055 -5.293 -11.391 1 98 101 ALA A C 1
ATOM 808 O O . ALA A 1 101 ? -5.738 -4.301 -11.141 1 98 101 ALA A O 1
ATOM 809 N N . SER A 1 102 ? -5.371 -6.129 -12.32 1 97.88 102 SER A N 1
ATOM 810 C CA . SER A 1 102 ? -6.57 -5.941 -13.133 1 97.88 102 SER A CA 1
ATOM 811 C C . SER A 1 102 ? -7.164 -7.277 -13.562 1 97.88 102 SER A C 1
ATOM 813 O O . SER A 1 102 ? -6.469 -8.297 -13.57 1 97.88 102 SER A O 1
ATOM 815 N N . GLY A 1 103 ? -8.438 -7.25 -13.875 1 97.31 103 GLY A N 1
ATOM 816 C CA . GLY A 1 103 ? -9.125 -8.438 -14.359 1 97.31 103 GLY A CA 1
ATOM 817 C C . GLY A 1 103 ? -10.633 -8.281 -14.391 1 97.31 103 GLY A C 1
ATOM 818 O O . GLY A 1 103 ? -11.156 -7.215 -14.055 1 97.31 103 GLY A O 1
ATOM 819 N N . ASN A 1 104 ? -11.297 -9.336 -14.875 1 97.88 104 ASN A N 1
ATOM 820 C CA . ASN A 1 104 ? -12.75 -9.453 -14.945 1 97.88 104 ASN A CA 1
ATOM 821 C C . ASN A 1 104 ? -13.25 -10.617 -14.094 1 97.88 104 ASN A C 1
ATOM 823 O O . ASN A 1 104 ? -13.273 -11.758 -14.547 1 97.88 104 ASN A O 1
ATOM 827 N N . PRO A 1 105 ? -13.695 -10.297 -12.938 1 97.75 105 PRO A N 1
ATOM 828 C CA . PRO A 1 105 ? -14.141 -11.414 -12.094 1 97.75 105 PRO A CA 1
ATOM 829 C C . PRO A 1 105 ? -15.445 -12.039 -12.594 1 97.75 105 PRO A C 1
ATOM 831 O O . PRO A 1 105 ? -16.312 -11.344 -13.109 1 97.75 105 PRO A O 1
ATOM 834 N N . LYS A 1 106 ? -15.539 -13.312 -12.398 1 97.06 106 LYS A N 1
ATOM 835 C CA . LYS A 1 106 ? -16.719 -14.117 -12.68 1 97.06 106 LYS A CA 1
ATOM 836 C C . LYS A 1 106 ? -17.109 -14.961 -11.469 1 97.06 106 LYS A C 1
ATOM 838 O O . LYS A 1 106 ? -16.469 -15.961 -11.164 1 97.06 106 LYS A O 1
ATOM 843 N N . GLY A 1 107 ? -18.234 -14.641 -10.867 1 96.81 107 GLY A N 1
ATOM 844 C CA . GLY A 1 107 ? -18.672 -15.234 -9.617 1 96.81 107 GLY A CA 1
ATOM 845 C C . GLY A 1 107 ? -18.75 -14.242 -8.477 1 96.81 107 GLY A C 1
ATOM 846 O O . GLY A 1 107 ? -18.797 -13.031 -8.703 1 96.81 107 GLY A O 1
ATOM 847 N N . ASN A 1 108 ? -18.859 -14.742 -7.246 1 96.19 108 ASN A N 1
ATOM 848 C CA . ASN A 1 108 ? -18.922 -13.875 -6.078 1 96.19 108 ASN A CA 1
ATOM 849 C C . ASN A 1 108 ? -17.547 -13.328 -5.715 1 96.19 108 ASN A C 1
ATOM 851 O O . ASN A 1 108 ? -16.672 -14.078 -5.273 1 96.19 108 ASN A O 1
ATOM 855 N N . PHE A 1 109 ? -17.438 -12.078 -5.988 1 95.19 109 PHE A N 1
ATOM 856 C CA . PHE A 1 109 ? -16.188 -11.398 -5.656 1 95.19 109 PHE A CA 1
ATOM 857 C C . PHE A 1 109 ? -16.391 -10.445 -4.484 1 95.19 109 PHE A C 1
ATOM 859 O O . PHE A 1 109 ? -16.859 -9.32 -4.668 1 95.19 109 PHE A O 1
ATOM 866 N N . MET A 1 110 ? -15.922 -10.891 -3.332 1 90.06 110 MET A N 1
ATOM 867 C CA . MET A 1 110 ? -15.992 -10.102 -2.107 1 90.06 110 MET A CA 1
ATOM 868 C C . MET A 1 110 ? -17.406 -9.562 -1.887 1 90.06 110 MET A C 1
ATOM 870 O O . MET A 1 110 ? -17.578 -8.375 -1.605 1 90.06 110 MET A O 1
ATOM 874 N N . GLY A 1 111 ? -18.359 -10.359 -2.234 1 91.81 111 GLY A N 1
ATOM 875 C CA . GLY A 1 111 ? -19.734 -10.016 -1.941 1 91.81 111 GLY A CA 1
ATOM 876 C C . GLY A 1 111 ? -20.484 -9.461 -3.141 1 91.81 111 GLY A C 1
ATOM 877 O O . GLY A 1 111 ? -21.688 -9.211 -3.068 1 91.81 111 GLY A O 1
ATOM 878 N N . ILE A 1 112 ? -19.812 -9.266 -4.168 1 94.12 112 ILE A N 1
ATOM 879 C CA . ILE A 1 112 ? -20.438 -8.773 -5.398 1 94.12 112 ILE A CA 1
ATOM 880 C C . ILE A 1 112 ? -20.516 -9.906 -6.418 1 94.12 112 ILE A C 1
ATOM 882 O O . ILE A 1 112 ? -19.516 -10.555 -6.73 1 94.12 112 ILE A O 1
ATOM 886 N N . GLU A 1 113 ? -21.734 -10.109 -6.887 1 96.75 113 GLU A N 1
ATOM 887 C CA . GLU A 1 113 ? -21.891 -11.078 -7.965 1 96.75 113 GLU A CA 1
ATOM 888 C C . GLU A 1 113 ? -21.438 -10.492 -9.297 1 96.75 113 GLU A C 1
ATOM 890 O O . GLU A 1 113 ? -22.016 -9.516 -9.789 1 96.75 113 GLU A O 1
ATOM 895 N N . CYS A 1 114 ? -20.469 -11.156 -9.859 1 97.62 114 CYS A N 1
ATOM 896 C CA . CYS A 1 114 ? -19.891 -10.688 -11.109 1 97.62 114 CYS A CA 1
ATOM 897 C C . CYS A 1 114 ? -20.094 -11.695 -12.234 1 97.62 114 CYS A C 1
ATOM 899 O O . CYS A 1 114 ? -20.031 -12.898 -12.008 1 97.62 114 CYS A O 1
ATOM 901 N N . ASP A 1 115 ? -20.344 -11.133 -13.484 1 97.25 115 ASP A N 1
ATOM 902 C CA . ASP A 1 115 ? -20.578 -12.016 -14.625 1 97.25 115 ASP A CA 1
ATOM 903 C C . ASP A 1 115 ? -19.438 -11.953 -15.625 1 97.25 115 ASP A C 1
ATOM 905 O O . ASP A 1 115 ? -19.516 -12.531 -16.719 1 97.25 115 ASP A O 1
ATOM 909 N N . GLY A 1 116 ? -18.422 -11.234 -15.305 1 97.25 116 GLY A N 1
ATOM 910 C CA . GLY A 1 116 ? -17.25 -11.156 -16.172 1 97.25 116 GLY A CA 1
ATOM 911 C C . GLY A 1 116 ? -17.312 -9.977 -17.125 1 97.25 116 GLY A C 1
ATOM 912 O O . GLY A 1 116 ? -16.359 -9.734 -17.891 1 97.25 116 GLY A O 1
ATOM 913 N N . SER A 1 117 ? -18.297 -9.164 -17.094 1 97.56 117 SER A N 1
ATOM 914 C CA . SER A 1 117 ? -18.469 -8.078 -18.047 1 97.56 117 SER A CA 1
ATOM 915 C C . SER A 1 117 ? -17.75 -6.812 -17.594 1 97.56 117 SER A C 1
ATOM 917 O O . SER A 1 117 ? -17.406 -5.957 -18.406 1 97.56 117 SER A O 1
ATOM 919 N N . LYS A 1 118 ? -17.578 -6.637 -16.359 1 97.81 118 LYS A N 1
ATOM 920 C CA . LYS A 1 118 ? -16.906 -5.469 -15.805 1 97.81 118 LYS A CA 1
ATOM 921 C C . LYS A 1 118 ? -15.484 -5.82 -15.344 1 97.81 118 LYS A C 1
ATOM 923 O O . LYS A 1 118 ? -15.227 -6.949 -14.938 1 97.81 118 LYS A O 1
ATOM 928 N N . SER A 1 119 ? -14.664 -4.828 -15.414 1 98 119 SER A N 1
ATOM 929 C CA . SER A 1 119 ? -13.273 -5.004 -15.016 1 98 119 SER A CA 1
ATOM 930 C C . SER A 1 119 ? -12.906 -4.074 -13.859 1 98 119 SER A C 1
ATOM 932 O O . SER A 1 119 ? -13.641 -3.129 -13.562 1 98 119 SER A O 1
ATOM 934 N N . PHE A 1 120 ? -11.836 -4.434 -13.18 1 97.81 120 PHE A N 1
ATOM 935 C CA . PHE A 1 120 ? -11.219 -3.525 -12.219 1 97.81 120 PHE A CA 1
ATOM 936 C C . PHE A 1 120 ? -9.75 -3.318 -12.539 1 97.81 120 PHE A C 1
ATOM 938 O O . PHE A 1 120 ? -9.141 -4.121 -13.258 1 97.81 120 PHE A O 1
ATOM 945 N N . ARG A 1 121 ? -9.203 -2.266 -12.109 1 98 121 ARG A N 1
ATOM 946 C CA . ARG A 1 121 ? -7.777 -1.958 -12.094 1 98 121 ARG A CA 1
ATOM 947 C C . ARG A 1 121 ? -7.398 -1.185 -10.836 1 98 121 ARG A C 1
ATOM 949 O O . ARG A 1 121 ? -7.848 -0.055 -10.633 1 98 121 ARG A O 1
ATOM 956 N N . ILE A 1 122 ? -6.547 -1.805 -10.086 1 98.06 122 ILE A N 1
ATOM 957 C CA . ILE A 1 122 ? -6.223 -1.211 -8.797 1 98.06 122 ILE A CA 1
ATOM 958 C C . ILE A 1 122 ? -4.711 -1.216 -8.586 1 98.06 122 ILE A C 1
ATOM 960 O O . ILE A 1 122 ? -3.99 -1.976 -9.242 1 98.06 122 ILE A O 1
ATOM 964 N N . MET A 1 123 ? -4.262 -0.381 -7.707 1 98.44 123 MET A N 1
ATOM 965 C CA . MET A 1 123 ? -2.846 -0.346 -7.352 1 98.44 123 MET A CA 1
ATOM 966 C C . MET A 1 123 ? -2.561 -1.266 -6.168 1 98.44 123 MET A C 1
ATOM 968 O O . MET A 1 123 ? -3.408 -1.435 -5.289 1 98.44 123 MET A O 1
ATOM 972 N N . SER A 1 124 ? -1.435 -1.85 -6.141 1 98.44 124 SER A N 1
ATOM 973 C CA . SER A 1 124 ? -0.878 -2.582 -5.008 1 98.44 124 SER A CA 1
ATOM 974 C C . SER A 1 124 ? 0.534 -2.105 -4.684 1 98.44 124 SER A C 1
ATOM 976 O O . SER A 1 124 ? 1.298 -1.749 -5.582 1 98.44 124 SER A O 1
ATOM 978 N N . ILE A 1 125 ? 0.848 -2.029 -3.453 1 98.88 125 ILE A N 1
ATOM 979 C CA . ILE A 1 125 ? 2.219 -1.829 -2.996 1 98.88 125 ILE A CA 1
ATOM 980 C C . ILE A 1 125 ? 2.582 -2.896 -1.968 1 98.88 125 ILE A C 1
ATOM 982 O O . ILE A 1 125 ? 1.855 -3.1 -0.992 1 98.88 125 ILE A O 1
ATOM 986 N N . ASP A 1 126 ? 3.691 -3.541 -2.191 1 98.94 126 ASP A N 1
ATOM 987 C CA . ASP A 1 126 ? 4.152 -4.648 -1.362 1 98.94 126 ASP A CA 1
ATOM 988 C C . ASP A 1 126 ? 5.602 -4.445 -0.93 1 98.94 126 ASP A C 1
ATOM 990 O O . ASP A 1 126 ? 6.426 -3.955 -1.708 1 98.94 126 ASP A O 1
ATOM 994 N N . ILE A 1 127 ? 5.895 -4.758 0.3 1 98.94 127 ILE A N 1
ATOM 995 C CA . ILE A 1 127 ? 7.262 -4.785 0.816 1 98.94 127 ILE A CA 1
ATOM 996 C C . ILE A 1 127 ? 7.668 -6.227 1.12 1 98.94 127 ILE A C 1
ATOM 998 O O . ILE A 1 127 ? 7.164 -6.832 2.068 1 98.94 127 ILE A O 1
ATOM 1002 N N . HIS A 1 128 ? 8.586 -6.742 0.347 1 98.94 128 HIS A N 1
ATOM 1003 C CA . HIS A 1 128 ? 9.102 -8.094 0.537 1 98.94 128 HIS A CA 1
ATOM 1004 C C . HIS A 1 128 ? 10.383 -8.078 1.363 1 98.94 128 HIS A C 1
ATOM 1006 O O . HIS A 1 128 ? 11.242 -7.219 1.17 1 98.94 128 HIS A O 1
ATOM 1012 N N . THR A 1 129 ? 10.469 -8.977 2.291 1 98.88 129 THR A N 1
ATOM 1013 C CA . THR A 1 129 ? 11.727 -9.297 2.957 1 98.88 129 THR A CA 1
ATOM 1014 C C . THR A 1 129 ? 12.336 -10.578 2.381 1 98.88 129 THR A C 1
ATOM 1016 O O . THR A 1 129 ? 11.656 -11.602 2.279 1 98.88 129 THR A O 1
ATOM 1019 N N . VAL A 1 130 ? 13.594 -10.5 1.951 1 98.69 130 VAL A N 1
ATOM 1020 C CA . VAL A 1 130 ? 14.281 -11.641 1.349 1 98.69 130 VAL A CA 1
ATOM 1021 C C . VAL A 1 130 ? 15.422 -12.094 2.256 1 98.69 130 VAL A C 1
ATOM 1023 O O . VAL A 1 130 ? 16.219 -11.273 2.729 1 98.69 130 VAL A O 1
ATOM 1026 N N . GLU A 1 131 ? 15.43 -13.32 2.57 1 98 131 GLU A N 1
ATOM 1027 C CA . GLU A 1 131 ? 16.5 -13.969 3.309 1 98 131 GLU A CA 1
ATOM 1028 C C . GLU A 1 131 ? 16.891 -15.297 2.662 1 98 131 GLU A C 1
ATOM 1030 O O . GLU A 1 131 ? 16.031 -16.094 2.287 1 98 131 GLU A O 1
ATOM 1035 N N . ASN A 1 132 ? 18.219 -15.469 2.549 1 96.25 132 ASN A N 1
ATOM 1036 C CA . ASN A 1 132 ? 18.766 -16.719 2.037 1 96.25 132 ASN A CA 1
ATOM 1037 C C . ASN A 1 132 ? 18.141 -17.094 0.693 1 96.25 132 ASN A C 1
ATOM 1039 O O . ASN A 1 132 ? 17.703 -18.234 0.495 1 96.25 132 ASN A O 1
ATOM 1043 N N . GLY A 1 133 ? 17.891 -16.141 -0.087 1 96.5 133 GLY A N 1
ATOM 1044 C CA . GLY A 1 133 ? 17.469 -16.344 -1.463 1 96.5 133 GLY A CA 1
ATOM 1045 C C . GLY A 1 133 ? 15.984 -16.641 -1.595 1 96.5 133 GLY A C 1
ATOM 1046 O O . GLY A 1 133 ? 15.523 -17.062 -2.654 1 96.5 133 GLY A O 1
ATOM 1047 N N . GLN A 1 134 ? 15.203 -16.453 -0.592 1 98.5 134 GLN A N 1
ATOM 1048 C CA . GLN A 1 134 ? 13.758 -16.672 -0.614 1 98.5 134 GLN A CA 1
ATOM 1049 C C . GLN A 1 134 ? 13.023 -15.492 0.022 1 98.5 134 GLN A C 1
ATOM 1051 O O . GLN A 1 134 ? 13.578 -14.789 0.868 1 98.5 134 GLN A O 1
ATOM 1056 N N . ILE A 1 135 ? 11.836 -15.281 -0.401 1 98.75 135 ILE A N 1
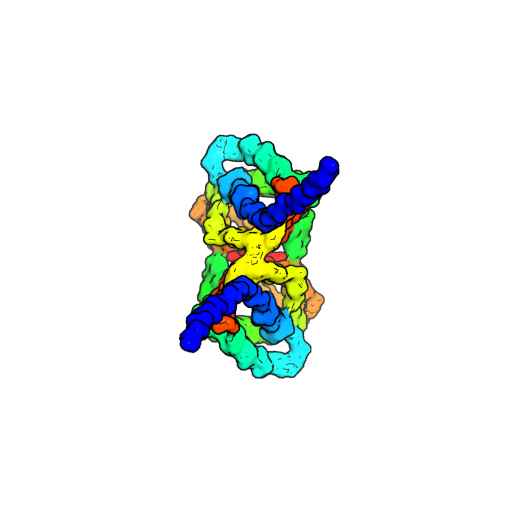ATOM 1057 C CA . ILE A 1 135 ? 10.961 -14.336 0.283 1 98.75 135 ILE A CA 1
ATOM 1058 C C . ILE A 1 135 ? 10.477 -14.93 1.602 1 98.75 135 ILE A C 1
ATOM 1060 O O . ILE A 1 135 ? 9.922 -16.031 1.622 1 98.75 135 ILE A O 1
ATOM 1064 N N . VAL A 1 136 ? 10.664 -14.219 2.684 1 98.81 136 VAL A N 1
ATOM 1065 C CA . VAL A 1 136 ? 10.289 -14.773 3.979 1 98.81 136 VAL A CA 1
ATOM 1066 C C . VAL A 1 136 ? 9.07 -14.039 4.523 1 98.81 136 VAL A C 1
ATOM 1068 O O . VAL A 1 136 ? 8.398 -14.531 5.434 1 98.81 136 VAL A O 1
ATOM 1071 N N . GLN A 1 137 ? 8.867 -12.844 3.988 1 98.88 137 GLN A N 1
ATOM 1072 C CA . GLN A 1 137 ? 7.758 -12.023 4.473 1 98.88 137 GLN A CA 1
ATOM 1073 C C . GLN A 1 137 ? 7.332 -11 3.418 1 98.88 137 GLN A C 1
ATOM 1075 O O . GLN A 1 137 ? 8.164 -10.5 2.66 1 98.88 137 GLN A O 1
ATOM 1080 N N . VAL A 1 138 ? 6.055 -10.742 3.385 1 98.88 138 VAL A N 1
ATOM 1081 C CA . VAL A 1 138 ? 5.566 -9.617 2.59 1 98.88 138 VAL A CA 1
ATOM 1082 C C . VAL A 1 138 ? 4.5 -8.852 3.373 1 98.88 138 VAL A C 1
ATOM 1084 O O . VAL A 1 138 ? 3.609 -9.461 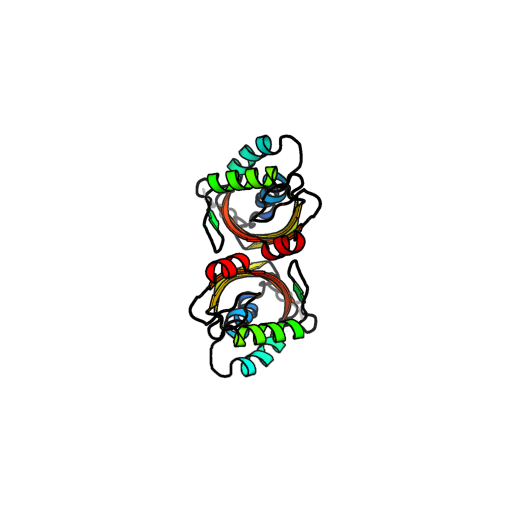3.971 1 98.88 138 VAL A O 1
ATOM 1087 N N . HIS A 1 139 ? 4.656 -7.562 3.533 1 98.88 139 HIS A N 1
ATOM 1088 C CA . HIS A 1 139 ? 3.553 -6.652 3.82 1 98.88 139 HIS A CA 1
ATOM 1089 C C . HIS A 1 139 ? 2.889 -6.164 2.537 1 98.88 139 HIS A C 1
ATOM 1091 O O . HIS A 1 139 ? 3.549 -5.578 1.676 1 98.88 139 HIS A O 1
ATOM 1097 N N . HIS A 1 140 ? 1.631 -6.395 2.393 1 98.56 140 HIS A N 1
ATOM 1098 C CA . HIS A 1 140 ? 1.006 -6.117 1.104 1 98.56 140 HIS A CA 1
ATOM 1099 C C . HIS A 1 140 ? -0.292 -5.336 1.279 1 98.56 140 HIS A C 1
ATOM 1101 O O . HIS A 1 140 ? -1.025 -5.551 2.248 1 98.56 140 HIS A O 1
ATOM 1107 N N . LEU A 1 141 ? -0.526 -4.445 0.336 1 97.94 141 LEU A N 1
ATOM 1108 C CA . LEU A 1 141 ? -1.767 -3.676 0.301 1 97.94 141 LEU A CA 1
ATOM 1109 C C . LEU A 1 141 ? -2.303 -3.576 -1.123 1 97.94 141 LEU A C 1
ATOM 1111 O O . LEU A 1 141 ? -1.537 -3.361 -2.066 1 97.94 141 LEU A O 1
ATOM 1115 N N . GLU A 1 142 ? -3.596 -3.795 -1.235 1 96.81 142 GLU A N 1
ATOM 1116 C CA . GLU A 1 142 ? -4.352 -3.598 -2.469 1 96.81 142 GLU A CA 1
ATOM 1117 C C . GLU A 1 142 ? -5.559 -2.693 -2.238 1 96.81 142 GLU A C 1
ATOM 1119 O O . GLU A 1 142 ? -6.211 -2.771 -1.193 1 96.81 142 GLU A O 1
ATOM 1124 N N . GLU A 1 143 ? -5.895 -1.944 -3.133 1 94.62 143 GLU A N 1
ATOM 1125 C CA . GLU A 1 143 ? -7.055 -1.064 -3.047 1 94.62 143 GLU A CA 1
ATOM 1126 C C . GLU A 1 143 ? -8.328 -1.793 -3.461 1 94.62 143 GLU A C 1
ATOM 1128 O O . GLU A 1 143 ? -8.945 -1.452 -4.473 1 94.62 143 GLU A O 1
ATOM 1133 N N . TRP A 1 144 ? -8.82 -2.578 -2.617 1 93 144 TRP A N 1
ATOM 1134 C CA . TRP A 1 144 ? -9.977 -3.385 -2.982 1 93 144 TRP A CA 1
ATOM 1135 C C . TRP A 1 144 ? -11.25 -2.547 -2.971 1 93 144 TRP A C 1
ATOM 1137 O O . TRP A 1 144 ? -12.195 -2.832 -3.711 1 93 144 TRP A O 1
ATOM 1147 N N . THR A 1 145 ? -11.273 -1.505 -2.166 1 90.56 145 THR A N 1
ATOM 1148 C CA . THR A 1 145 ? -12.422 -0.606 -2.199 1 90.56 145 THR A CA 1
ATOM 1149 C C . THR A 1 145 ? -12.625 -0.034 -3.6 1 90.56 145 THR A C 1
ATOM 1151 O O . THR A 1 145 ? -13.75 0.077 -4.078 1 90.56 145 THR A O 1
ATOM 1154 N N . THR A 1 146 ? -11.523 0.342 -4.23 1 94.56 146 THR A N 1
ATOM 1155 C CA . THR A 1 146 ? -11.594 0.859 -5.594 1 94.56 146 THR A CA 1
ATOM 1156 C C . THR A 1 146 ? -12.117 -0.207 -6.551 1 94.56 146 THR A C 1
ATOM 1158 O O . THR A 1 146 ? -12.945 0.082 -7.418 1 94.56 146 THR A O 1
ATOM 1161 N N . ALA A 1 147 ? -11.633 -1.418 -6.375 1 95.62 147 ALA A N 1
ATOM 1162 C CA . ALA A 1 147 ? -12.109 -2.51 -7.219 1 95.62 147 ALA A CA 1
ATOM 1163 C C . ALA A 1 147 ? -13.625 -2.686 -7.086 1 95.62 147 ALA A C 1
ATOM 1165 O O . ALA A 1 147 ? -14.328 -2.805 -8.086 1 95.62 147 ALA A O 1
ATOM 1166 N N . LEU A 1 148 ? -14.055 -2.709 -5.832 1 93.31 148 LEU A N 1
ATOM 1167 C CA . LEU A 1 148 ? -15.469 -2.92 -5.566 1 93.31 148 LEU A CA 1
ATOM 1168 C C . LEU A 1 148 ? -16.312 -1.806 -6.184 1 93.31 148 LEU A C 1
ATOM 1170 O O . LEU A 1 148 ? -17.391 -2.061 -6.715 1 93.31 148 LEU A O 1
ATOM 1174 N N . LYS A 1 149 ? -15.844 -0.644 -6.117 1 93.25 149 LYS A N 1
ATOM 1175 C CA . LYS A 1 149 ? -16.547 0.484 -6.723 1 93.25 149 LYS A CA 1
ATOM 1176 C C . LYS A 1 149 ? -16.625 0.335 -8.242 1 93.25 149 LYS A C 1
ATOM 1178 O O . LYS A 1 149 ? -17.641 0.654 -8.852 1 93.25 149 LYS A O 1
ATOM 1183 N N . GLN A 1 150 ? -15.602 -0.143 -8.828 1 96.5 150 GLN A N 1
ATOM 1184 C CA . GLN A 1 150 ? -15.531 -0.293 -10.281 1 96.5 150 GLN A CA 1
ATOM 1185 C C . GLN A 1 150 ? -16.438 -1.419 -10.766 1 96.5 150 GLN A C 1
ATOM 1187 O O . GLN A 1 150 ? -16.875 -1.419 -11.922 1 96.5 150 GLN A O 1
ATOM 1192 N N . LEU A 1 151 ? -16.688 -2.312 -9.898 1 96.19 151 LEU A N 1
ATOM 1193 C CA . LEU A 1 151 ? -17.422 -3.518 -10.273 1 96.19 151 LEU A CA 1
ATOM 1194 C C . LEU A 1 151 ? -18.906 -3.371 -9.961 1 96.19 151 LEU A C 1
ATOM 1196 O O . LEU A 1 151 ? -19.703 -4.234 -10.328 1 96.19 151 LEU A O 1
ATOM 1200 N N . LYS A 1 152 ? -19.312 -2.371 -9.273 1 89.25 152 LYS A N 1
ATOM 1201 C CA . LYS A 1 152 ? -20.719 -2.105 -9.016 1 89.25 152 LYS A CA 1
ATOM 1202 C C . LYS A 1 152 ? -21.375 -1.429 -10.211 1 89.25 152 LYS A C 1
ATOM 1204 O O . LYS A 1 152 ? -20.719 -0.711 -10.969 1 89.25 152 LYS A O 1
ATOM 1209 N N . MET B 1 1 ? 57.031 27.703 -12.109 1 32.75 1 MET B N 1
ATOM 1210 C CA . MET B 1 1 ? 55.969 27.812 -11.133 1 32.75 1 MET B CA 1
ATOM 1211 C C . MET B 1 1 ? 54.875 26.797 -11.406 1 32.75 1 MET B C 1
ATOM 1213 O O . MET B 1 1 ? 54.125 26.938 -12.367 1 32.75 1 MET B O 1
ATOM 1217 N N . SER B 1 2 ? 55.094 25.438 -11.125 1 40.62 2 SER B N 1
ATOM 1218 C CA . SER B 1 2 ? 54.344 24.219 -11.461 1 40.62 2 SER B CA 1
ATOM 1219 C C . SER B 1 2 ? 52.969 24.203 -10.766 1 40.62 2 SER B C 1
ATOM 1221 O O . SER B 1 2 ? 52.906 24.156 -9.531 1 40.62 2 SER B O 1
ATOM 1223 N N . THR B 1 3 ? 51.906 24.906 -11.242 1 41.44 3 THR B N 1
ATOM 1224 C CA . THR B 1 3 ? 50.531 24.922 -10.742 1 41.44 3 THR B CA 1
ATOM 1225 C C . THR B 1 3 ? 49.969 23.516 -10.672 1 41.44 3 THR B C 1
ATOM 1227 O O . THR B 1 3 ? 49.719 22.891 -11.703 1 41.44 3 THR B O 1
ATOM 1230 N N . THR B 1 4 ? 50.406 22.625 -9.742 1 42.69 4 THR B N 1
ATOM 1231 C CA . THR B 1 4 ? 49.75 21.359 -9.477 1 42.69 4 THR B CA 1
ATOM 1232 C C . THR B 1 4 ? 48.25 21.578 -9.273 1 42.69 4 THR B C 1
ATOM 1234 O O . THR B 1 4 ? 47.844 22.375 -8.438 1 42.69 4 THR B O 1
ATOM 1237 N N . PHE B 1 5 ? 47.375 21.312 -10.273 1 42.34 5 PHE B N 1
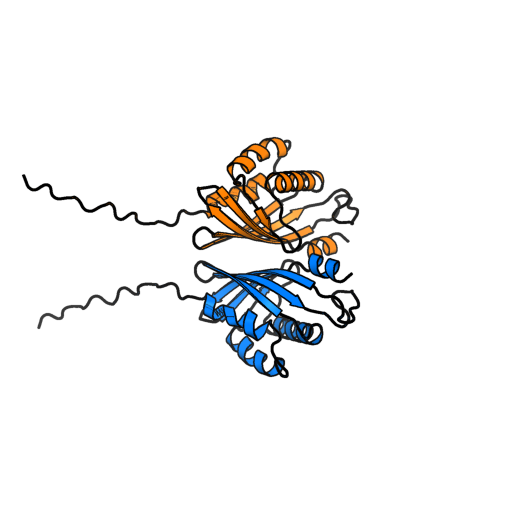ATOM 1238 C CA . PHE B 1 5 ? 45.906 21.203 -10.18 1 42.34 5 PHE B CA 1
ATOM 1239 C C . PHE B 1 5 ? 45.531 20.188 -9.117 1 42.34 5 PHE B C 1
ATOM 1241 O O . PHE B 1 5 ? 45.906 19.016 -9.18 1 42.34 5 PHE B O 1
ATOM 1248 N N . THR B 1 6 ? 45.438 20.516 -7.82 1 41.78 6 THR B N 1
ATOM 1249 C CA . THR B 1 6 ? 44.781 19.672 -6.828 1 41.78 6 THR B CA 1
ATOM 1250 C C . THR B 1 6 ? 43.5 19.078 -7.395 1 41.78 6 THR B C 1
ATOM 1252 O O . THR B 1 6 ? 42.719 19.766 -8.047 1 41.78 6 THR B O 1
ATOM 1255 N N . THR B 1 7 ? 43.5 17.797 -7.68 1 39.56 7 THR B N 1
ATOM 1256 C CA . THR B 1 7 ? 42.406 16.875 -7.914 1 39.56 7 THR B CA 1
ATOM 1257 C C . THR B 1 7 ? 41.188 17.234 -7.051 1 39.56 7 THR B C 1
ATOM 1259 O O . THR B 1 7 ? 41.344 17.609 -5.887 1 39.56 7 THR B O 1
ATOM 1262 N N . THR B 1 8 ? 40.062 17.625 -7.656 1 37.78 8 THR B N 1
ATOM 1263 C CA . THR B 1 8 ? 38.656 17.75 -7.258 1 37.78 8 THR B CA 1
ATOM 1264 C C . THR B 1 8 ? 38.281 16.719 -6.188 1 37.78 8 THR B C 1
ATOM 1266 O O . THR B 1 8 ? 38.875 15.633 -6.152 1 37.78 8 THR B O 1
ATOM 1269 N N . SER B 1 9 ? 37.781 17.219 -4.996 1 39.22 9 SER B N 1
ATOM 1270 C CA . SER B 1 9 ? 36.969 16.656 -3.91 1 39.22 9 SER B CA 1
ATOM 1271 C C . SER B 1 9 ? 36.125 15.484 -4.391 1 39.22 9 SER B C 1
ATOM 1273 O O . SER B 1 9 ? 35.5 15.555 -5.445 1 39.22 9 SER B O 1
ATOM 1275 N N . THR B 1 10 ? 36.5 14.289 -4.371 1 38.88 10 THR B N 1
ATOM 1276 C CA . THR B 1 10 ? 35.688 13.086 -4.379 1 38.88 10 THR B CA 1
ATOM 1277 C C . THR B 1 10 ? 34.344 13.352 -3.68 1 38.88 10 THR B C 1
ATOM 1279 O O . THR B 1 10 ? 34.312 13.586 -2.471 1 38.88 10 THR B O 1
ATOM 1282 N N . THR B 1 11 ? 33.344 14.125 -4.242 1 39.53 11 THR B N 1
ATOM 1283 C CA . THR B 1 11 ? 31.938 14.211 -3.82 1 39.53 11 THR B CA 1
ATOM 1284 C C . THR B 1 11 ? 31.453 12.859 -3.316 1 39.53 11 THR B C 1
ATOM 1286 O O . THR B 1 11 ? 31.344 11.906 -4.09 1 39.53 11 THR B O 1
ATOM 1289 N N . SER B 1 12 ? 32.031 12.227 -2.389 1 43.34 12 SER B N 1
ATOM 1290 C CA . SER B 1 12 ? 31.422 11.109 -1.683 1 43.34 12 SER B CA 1
ATOM 1291 C C . SER B 1 12 ? 29.891 11.195 -1.733 1 43.34 12 SER B C 1
ATOM 1293 O O . SER B 1 12 ? 29.312 12.156 -1.235 1 43.34 12 SER B O 1
ATOM 1295 N N . THR B 1 13 ? 29.109 10.977 -2.732 1 47.41 13 THR B N 1
ATOM 1296 C CA . THR B 1 13 ? 27.672 10.961 -2.988 1 47.41 13 THR B CA 1
ATOM 1297 C C . THR B 1 13 ? 26.906 10.359 -1.804 1 47.41 13 THR B C 1
ATOM 1299 O O . THR B 1 13 ? 26.703 9.148 -1.744 1 47.41 13 THR B O 1
ATOM 1302 N N . THR B 1 14 ? 27.25 10.469 -0.615 1 52.66 14 THR B N 1
ATOM 1303 C CA . THR B 1 14 ? 26.469 10.047 0.546 1 52.66 14 THR B CA 1
ATOM 1304 C C . THR B 1 14 ? 24.984 10.266 0.303 1 52.66 14 THR B C 1
ATOM 1306 O O . THR B 1 14 ? 24.547 11.375 -0.012 1 52.66 14 THR B O 1
ATOM 1309 N N . THR B 1 15 ? 24.328 9.297 -0.142 1 65.31 15 THR B N 1
ATOM 1310 C CA . THR B 1 15 ? 22.891 9.367 -0.36 1 65.31 15 THR B CA 1
ATOM 1311 C C . THR B 1 15 ? 22.188 10.008 0.841 1 65.31 15 THR B C 1
ATOM 1313 O O . THR B 1 15 ? 22.375 9.555 1.976 1 65.31 15 THR B O 1
ATOM 1316 N N . GLU B 1 16 ? 21.891 11.289 0.866 1 79.5 16 GLU B N 1
ATOM 1317 C CA . GLU B 1 16 ? 21.109 12.023 1.856 1 79.5 16 GLU B CA 1
ATOM 1318 C C . GLU B 1 16 ? 20 11.148 2.445 1 79.5 16 GLU B C 1
ATOM 1320 O O . GLU B 1 16 ? 19.375 10.367 1.729 1 79.5 16 GLU B O 1
ATOM 1325 N N . ASP B 1 17 ? 20.016 10.977 3.807 1 92.75 17 ASP B N 1
ATOM 1326 C CA . ASP B 1 17 ? 18.922 10.273 4.48 1 92.75 17 ASP B CA 1
ATOM 1327 C C . ASP B 1 17 ? 17.594 11.016 4.301 1 92.75 17 ASP B C 1
ATOM 1329 O O . ASP B 1 17 ? 17.266 11.898 5.094 1 92.75 17 ASP B O 1
ATOM 1333 N N . LEU B 1 18 ? 16.906 10.695 3.334 1 97.56 18 LEU B N 1
ATOM 1334 C CA . LEU B 1 18 ? 15.664 11.359 2.98 1 97.56 18 LEU B CA 1
ATOM 1335 C C . LEU B 1 18 ? 14.531 10.922 3.908 1 97.56 18 LEU B C 1
ATOM 1337 O O . LEU B 1 18 ? 13.469 11.547 3.932 1 97.56 18 LEU B O 1
ATOM 1341 N N . LYS B 1 19 ? 14.781 9.938 4.707 1 98.38 19 LYS B N 1
ATOM 1342 C CA . LYS B 1 19 ? 13.758 9.461 5.625 1 98.38 19 LYS B CA 1
ATOM 1343 C C . LYS B 1 19 ? 13.398 10.531 6.656 1 98.38 19 LYS B C 1
ATOM 1345 O O . LYS B 1 19 ? 12.227 10.711 6.992 1 98.38 19 LYS B O 1
ATOM 1350 N N . GLU B 1 20 ? 14.352 11.188 7.125 1 97.31 20 GLU B N 1
ATOM 1351 C CA . GLU B 1 20 ? 14.117 12.227 8.117 1 97.31 20 GLU B CA 1
ATOM 1352 C C . GLU B 1 20 ? 13.344 13.398 7.523 1 97.31 20 GLU B C 1
ATOM 1354 O O . GLU B 1 20 ? 12.602 14.086 8.234 1 97.31 20 GLU B O 1
ATOM 1359 N N . LEU B 1 21 ? 13.508 13.625 6.277 1 97.19 21 LEU B N 1
ATOM 1360 C CA . LEU B 1 21 ? 12.75 14.656 5.574 1 97.19 21 LEU B CA 1
ATOM 1361 C C . LEU B 1 21 ? 11.273 14.281 5.492 1 97.19 21 LEU B C 1
ATOM 1363 O O . LEU B 1 21 ? 10.406 15.148 5.621 1 97.19 21 LEU B O 1
ATOM 1367 N N . VAL B 1 22 ? 11 13.023 5.324 1 98.44 22 VAL B N 1
ATOM 1368 C CA . VAL B 1 22 ? 9.641 12.547 5.062 1 98.44 22 VAL B CA 1
ATOM 1369 C C . VAL B 1 22 ? 8.914 12.305 6.383 1 98.44 22 VAL B C 1
ATOM 1371 O O . VAL B 1 22 ? 7.691 12.445 6.461 1 98.44 22 VAL B O 1
ATOM 1374 N N . ARG B 1 23 ? 9.633 12.008 7.426 1 98.06 23 ARG B N 1
ATOM 1375 C CA . ARG B 1 23 ? 9.086 11.57 8.711 1 98.06 23 ARG B CA 1
ATOM 1376 C C . ARG B 1 23 ? 8.062 12.57 9.242 1 98.06 23 ARG B C 1
ATOM 1378 O O . ARG B 1 23 ? 6.988 12.18 9.695 1 98.06 23 ARG B O 1
ATOM 1385 N N . PRO B 1 24 ? 8.266 13.891 9.133 1 95.75 24 PRO B N 1
ATOM 1386 C CA . PRO B 1 24 ? 7.305 14.852 9.695 1 95.75 24 PRO B CA 1
ATOM 1387 C C . PRO B 1 24 ? 5.949 14.812 9 1 95.75 24 PRO B C 1
ATOM 1389 O O . PRO B 1 24 ? 4.938 15.219 9.578 1 95.75 24 PRO B O 1
ATOM 1392 N N . PHE B 1 25 ? 5.91 14.352 7.738 1 97.38 25 PHE B N 1
ATOM 1393 C CA . PHE B 1 25 ? 4.633 14.211 7.051 1 97.38 25 PHE B CA 1
ATOM 1394 C C . PHE B 1 25 ? 3.689 13.312 7.844 1 97.38 25 PHE B C 1
ATOM 1396 O O . PHE B 1 25 ? 2.492 13.586 7.938 1 97.38 25 PHE B O 1
ATOM 1403 N N . TYR B 1 26 ? 4.199 12.336 8.453 1 96.81 26 TYR B N 1
ATOM 1404 C CA . TYR B 1 26 ? 3.395 11.375 9.203 1 96.81 26 TYR B CA 1
ATOM 1405 C C . TYR B 1 26 ? 3.209 11.836 10.648 1 96.81 26 TYR B C 1
ATOM 1407 O O . TYR B 1 26 ? 2.094 11.82 11.172 1 96.81 26 TYR B O 1
ATOM 1415 N N . THR B 1 27 ? 4.297 12.297 11.312 1 94.31 27 THR B N 1
ATOM 1416 C CA . THR B 1 27 ? 4.301 12.539 12.75 1 94.31 27 THR B CA 1
ATOM 1417 C C . THR B 1 27 ? 3.674 13.898 13.07 1 94.31 27 THR B C 1
ATOM 1419 O O . THR B 1 27 ? 3.113 14.086 14.148 1 94.31 27 THR B O 1
ATOM 1422 N N . GLN B 1 28 ? 3.676 14.766 12.062 1 91.31 28 GLN B N 1
ATOM 1423 C CA . GLN B 1 28 ? 3.221 16.125 12.352 1 91.31 28 GLN B CA 1
ATOM 1424 C C . GLN B 1 28 ? 2.059 16.516 11.445 1 91.31 28 GLN B C 1
ATOM 1426 O O . GLN B 1 28 ? 1.135 17.203 11.875 1 91.31 28 GLN B O 1
ATOM 1431 N N . CYS B 1 29 ? 2.061 16.047 10.219 1 92.94 29 CYS B N 1
ATOM 1432 C CA . CYS B 1 29 ? 1.029 16.5 9.297 1 92.94 29 CYS B CA 1
ATOM 1433 C C . CYS B 1 29 ? -0.188 15.578 9.352 1 92.94 29 CYS B C 1
ATOM 1435 O O . CYS B 1 29 ? -1.321 16.047 9.461 1 92.94 29 CYS B O 1
ATOM 1437 N N . LEU B 1 30 ? -0.007 14.336 9.336 1 94.31 30 LEU B N 1
ATOM 1438 C CA . LEU B 1 30 ? -1.127 13.406 9.258 1 94.31 30 LEU B CA 1
ATOM 1439 C C . LEU B 1 30 ? -1.684 13.109 10.648 1 94.31 30 LEU B C 1
ATOM 1441 O O . LEU B 1 30 ? -2.893 12.938 10.812 1 94.31 30 LEU B O 1
ATOM 1445 N N . THR B 1 31 ? -0.836 13.023 11.625 1 93.12 31 THR B N 1
ATOM 1446 C CA . THR B 1 31 ? -1.23 12.695 12.992 1 93.12 31 THR B CA 1
ATOM 1447 C C . THR B 1 31 ? -1.802 13.914 13.703 1 93.12 31 THR B C 1
ATOM 1449 O O . THR B 1 31 ? -1.185 14.984 13.711 1 93.12 31 THR B O 1
ATOM 1452 N N . VAL B 1 32 ? -2.898 13.711 14.32 1 87.19 32 VAL B N 1
ATOM 1453 C CA . VAL B 1 32 ? -3.494 14.789 15.094 1 87.19 32 VAL B CA 1
ATOM 1454 C C . VAL B 1 32 ? -2.783 14.914 16.438 1 87.19 32 VAL B C 1
ATOM 1456 O O . VAL B 1 32 ? -2.656 13.938 17.172 1 87.19 32 VAL B O 1
ATOM 1459 N N . ARG B 1 33 ? -2.17 15.875 16.938 1 76.38 33 ARG B N 1
ATOM 1460 C CA . ARG B 1 33 ? -1.433 16.062 18.172 1 76.38 33 ARG B CA 1
ATOM 1461 C C . ARG B 1 33 ? -2.203 16.969 19.141 1 76.38 33 ARG B C 1
ATOM 1463 O O . ARG B 1 33 ? -2.129 16.797 20.359 1 76.38 33 ARG B O 1
ATOM 1470 N N . SER B 1 34 ? -2.523 18.109 18.859 1 62.69 34 SER B N 1
ATOM 1471 C CA . SER B 1 34 ? -3.121 19.047 19.812 1 62.69 34 SER B CA 1
ATOM 1472 C C . SER B 1 34 ? -4.223 19.875 19.141 1 62.69 34 SER B C 1
ATOM 1474 O O . SER B 1 34 ? -4.418 19.797 17.938 1 62.69 34 SER B O 1
ATOM 1476 N N . ASN B 1 35 ? -4.766 20.656 20.203 1 57.41 35 ASN B N 1
ATOM 1477 C CA . ASN B 1 35 ? -5.688 21.719 19.812 1 57.41 35 ASN B CA 1
ATOM 1478 C C . ASN B 1 35 ? -4.996 22.781 18.953 1 57.41 35 ASN B C 1
ATOM 1480 O O . ASN B 1 35 ? -3.873 23.188 19.25 1 57.41 35 ASN B O 1
ATOM 1484 N N . GLY B 1 36 ? -5.367 23.047 17.828 1 59.62 36 GLY B N 1
ATOM 1485 C CA . GLY B 1 36 ? -4.789 24.016 16.922 1 59.62 36 GLY B CA 1
ATOM 1486 C C . GLY B 1 36 ? -3.896 23.391 15.867 1 59.62 36 GLY B C 1
ATOM 1487 O O . GLY B 1 36 ? -3.145 24.094 15.18 1 59.62 36 GLY B O 1
ATOM 1488 N N . HIS B 1 37 ? -3.891 22.156 15.805 1 63.38 37 HIS B N 1
ATOM 1489 C CA . HIS B 1 37 ? -3.084 21.344 14.906 1 63.38 37 HIS B CA 1
ATOM 1490 C C . HIS B 1 37 ? -3.158 21.844 13.477 1 63.38 37 HIS B C 1
ATOM 1492 O O . HIS B 1 37 ? -2.131 21.984 12.805 1 63.38 37 HIS B O 1
ATOM 1498 N N . VAL B 1 38 ? -4.219 22.344 13.164 1 65.31 38 VAL B N 1
ATOM 1499 C CA . VAL B 1 38 ? -4.43 22.75 11.773 1 65.31 38 VAL B CA 1
ATOM 1500 C C . VAL B 1 38 ? -3.527 23.938 11.438 1 65.31 38 VAL B C 1
ATOM 1502 O O . VAL B 1 38 ? -2.844 23.922 10.406 1 65.31 38 VAL B O 1
ATOM 1505 N N . GLN B 1 39 ? -3.574 24.875 12.281 1 69.44 39 GLN B N 1
ATOM 1506 C CA . GLN B 1 39 ? -2.844 26.109 12.016 1 69.44 39 GLN B CA 1
ATOM 1507 C C . GLN B 1 39 ? -1.338 25.859 11.992 1 69.44 39 GLN B C 1
ATOM 1509 O O . GLN B 1 39 ? -0.602 26.547 11.281 1 69.44 39 GLN B O 1
ATOM 1514 N N . GLN B 1 40 ? -0.992 24.938 12.672 1 76.06 40 GLN B N 1
ATOM 1515 C CA . GLN B 1 40 ? 0.439 24.688 12.781 1 76.06 40 GLN B CA 1
ATOM 1516 C C . GLN B 1 40 ? 0.924 23.797 11.633 1 76.06 40 GLN B C 1
ATOM 1518 O O . GLN B 1 40 ? 2.1 23.844 11.266 1 76.06 40 GLN B O 1
ATOM 1523 N N . VAL B 1 41 ? 0.041 23.156 11 1 85.31 41 VAL B N 1
ATOM 1524 C CA . VAL B 1 41 ? 0.448 22.109 10.078 1 85.31 41 VAL B CA 1
ATOM 1525 C C . VAL B 1 41 ? 0.552 22.672 8.664 1 85.31 41 VAL B C 1
ATOM 1527 O O . VAL B 1 41 ? 1.355 22.203 7.859 1 85.31 41 VAL B O 1
ATOM 1530 N N . GLN B 1 42 ? -0.134 23.703 8.43 1 86.56 42 GLN B N 1
ATOM 1531 C CA . GLN B 1 42 ? -0.2 24.234 7.066 1 86.56 42 GLN B CA 1
ATOM 1532 C C . GLN B 1 42 ? 1.17 24.719 6.594 1 86.56 42 GLN B C 1
ATOM 1534 O O . GLN B 1 42 ? 1.626 24.344 5.516 1 86.56 42 GLN B O 1
ATOM 1539 N N . PRO B 1 43 ? 1.864 25.531 7.383 1 88.94 43 PRO B N 1
ATOM 1540 C CA . PRO B 1 43 ? 3.193 25.969 6.941 1 88.94 43 PRO B CA 1
ATOM 1541 C C . PRO B 1 43 ? 4.16 24.797 6.762 1 88.94 43 PRO B C 1
ATOM 1543 O O . PRO B 1 43 ? 5 24.812 5.859 1 88.94 43 PRO B O 1
ATOM 1546 N N . LEU B 1 44 ? 4.062 23.906 7.605 1 91.88 44 LEU B N 1
ATOM 1547 C CA . LEU B 1 44 ? 4.934 22.734 7.508 1 91.88 44 LEU B CA 1
ATOM 1548 C C . LEU B 1 44 ? 4.664 21.969 6.219 1 91.88 44 LEU B C 1
ATOM 1550 O O . LEU B 1 44 ? 5.598 21.578 5.52 1 91.88 44 LEU B O 1
ATOM 1554 N N . MET B 1 45 ? 3.465 21.734 5.887 1 93.19 45 MET B N 1
ATOM 1555 C CA . MET B 1 45 ? 3.105 21.031 4.66 1 93.19 45 MET B CA 1
ATOM 1556 C C . MET B 1 45 ? 3.586 21.797 3.432 1 93.19 45 MET B C 1
ATOM 1558 O O . MET B 1 45 ? 4.047 21.203 2.459 1 93.19 45 MET B O 1
ATOM 1562 N N . GLN B 1 46 ? 3.441 23.109 3.549 1 92.31 46 GLN B N 1
ATOM 1563 C CA . GLN B 1 46 ? 3.908 23.938 2.445 1 92.31 46 GLN B CA 1
ATOM 1564 C C . GLN B 1 46 ? 5.406 23.766 2.219 1 92.31 46 GLN B C 1
ATOM 1566 O O . GLN B 1 46 ? 5.871 23.766 1.076 1 92.31 46 GLN B O 1
ATOM 1571 N N . GLN B 1 47 ? 6.086 23.641 3.221 1 94.5 47 GLN B N 1
ATOM 1572 C CA . GLN B 1 47 ? 7.531 23.484 3.139 1 94.5 47 GLN B CA 1
ATOM 1573 C C . GLN B 1 47 ? 7.902 22.078 2.666 1 94.5 47 GLN B C 1
ATOM 1575 O O . GLN B 1 47 ? 8.844 21.906 1.89 1 94.5 47 GLN B O 1
ATOM 1580 N N . LEU B 1 48 ? 7.176 21.078 3.08 1 97.06 48 LEU B N 1
ATOM 1581 C CA . LEU B 1 48 ? 7.5 19.672 2.844 1 97.06 48 LEU B CA 1
ATOM 1582 C C . LEU B 1 48 ? 7.133 19.266 1.42 1 97.06 48 LEU B C 1
ATOM 1584 O O . LEU B 1 48 ? 7.836 18.469 0.799 1 97.06 48 LEU B O 1
ATOM 1588 N N . LEU B 1 49 ? 6.043 19.797 0.93 1 98.19 49 LEU B N 1
ATOM 1589 C CA . LEU B 1 49 ? 5.516 19.391 -0.364 1 98.19 49 LEU B CA 1
ATOM 1590 C C . LEU B 1 49 ? 5.863 20.391 -1.448 1 98.19 49 LEU B C 1
ATOM 1592 O O . LEU B 1 49 ? 5.707 21.609 -1.249 1 98.19 49 LEU B O 1
ATOM 1596 N N . ALA B 1 50 ? 6.289 19.922 -2.57 1 98.5 50 ALA B N 1
ATOM 1597 C CA . ALA B 1 50 ? 6.535 20.797 -3.719 1 98.5 50 ALA B CA 1
ATOM 1598 C C . ALA B 1 50 ? 5.227 21.359 -4.266 1 98.5 50 ALA B C 1
ATOM 1600 O O . ALA B 1 50 ? 4.156 20.797 -4.043 1 98.5 50 ALA B O 1
ATOM 1601 N N . ASP B 1 51 ? 5.285 22.469 -4.977 1 97.38 51 ASP B N 1
ATOM 1602 C CA . ASP B 1 51 ? 4.105 23.062 -5.594 1 97.38 51 ASP B CA 1
ATOM 1603 C C . ASP B 1 51 ? 3.486 22.125 -6.621 1 97.38 51 ASP B C 1
ATOM 1605 O O . ASP B 1 51 ? 2.266 22.094 -6.801 1 97.38 51 ASP B O 1
ATOM 1609 N N . SER B 1 52 ? 4.324 21.328 -7.242 1 97.75 52 SER B N 1
ATOM 1610 C CA . SER B 1 52 ? 3.873 20.406 -8.273 1 97.75 52 SER B CA 1
ATOM 1611 C C . SER B 1 52 ? 3.502 19.047 -7.684 1 97.75 52 SER B C 1
ATOM 1613 O O . SER B 1 52 ? 3.318 18.078 -8.414 1 97.75 52 SER B O 1
ATOM 1615 N N . PHE B 1 53 ? 3.459 19.016 -6.43 1 98.56 53 PHE B N 1
ATOM 1616 C CA . PHE B 1 53 ? 3.225 17.766 -5.699 1 98.56 53 PHE B CA 1
ATOM 1617 C C . PHE B 1 53 ? 2 17.047 -6.242 1 98.56 53 PHE B C 1
ATOM 1619 O O . PHE B 1 53 ? 0.984 17.672 -6.547 1 98.56 53 PHE B O 1
ATOM 1626 N N . GLN B 1 54 ? 2.143 15.68 -6.309 1 98.81 54 GLN B N 1
ATOM 1627 C CA . GLN B 1 54 ? 1.039 14.797 -6.68 1 98.81 54 GLN B CA 1
ATOM 1628 C C . GLN B 1 54 ? 0.886 13.656 -5.68 1 98.81 54 GLN B C 1
ATOM 1630 O O . GLN B 1 54 ? 1.862 12.984 -5.344 1 98.81 54 GLN B O 1
ATOM 1635 N N . SER B 1 55 ? -0.286 13.5 -5.176 1 98.69 55 SER B N 1
ATOM 1636 C CA . SER B 1 55 ? -0.703 12.344 -4.391 1 98.69 55 SER B CA 1
ATOM 1637 C C . SER B 1 55 ? -1.526 11.375 -5.23 1 98.69 55 SER B C 1
ATOM 1639 O O . SER B 1 55 ? -2.639 11.695 -5.648 1 98.69 55 SER B O 1
ATOM 1641 N N . ILE B 1 56 ? -1.024 10.133 -5.414 1 98.56 56 ILE B N 1
ATOM 1642 C CA . ILE B 1 56 ? -1.569 9.258 -6.449 1 98.56 56 ILE B CA 1
ATOM 1643 C C . ILE B 1 56 ? -2.041 7.949 -5.828 1 98.56 56 ILE B C 1
ATOM 1645 O O . ILE B 1 56 ? -1.294 7.301 -5.09 1 98.56 56 ILE B O 1
ATOM 1649 N N . ASN B 1 57 ? -3.234 7.629 -6.059 1 96.19 57 ASN B N 1
ATOM 1650 C CA . ASN B 1 57 ? -3.729 6.27 -5.891 1 96.19 57 ASN B CA 1
ATOM 1651 C C . ASN B 1 57 ? -4.469 5.785 -7.133 1 96.19 57 ASN B C 1
ATOM 1653 O O . ASN B 1 57 ? -4.398 6.414 -8.188 1 96.19 57 ASN B O 1
ATOM 1657 N N . ALA B 1 58 ? -5.055 4.535 -7.059 1 89.81 58 ALA B N 1
ATOM 1658 C CA . ALA B 1 58 ? -5.668 3.959 -8.258 1 89.81 58 ALA B CA 1
ATOM 1659 C C . ALA B 1 58 ? -6.859 4.789 -8.719 1 89.81 58 ALA B C 1
ATOM 1661 O O . ALA B 1 58 ? -7.176 4.824 -9.906 1 89.81 58 ALA B O 1
ATOM 1662 N N . ALA B 1 59 ? -7.438 5.492 -7.816 1 90.25 59 ALA B N 1
ATOM 1663 C CA . ALA B 1 59 ? -8.711 6.16 -8.094 1 90.25 59 ALA B CA 1
ATOM 1664 C C . ALA B 1 59 ? -8.484 7.59 -8.57 1 90.25 59 ALA B C 1
ATOM 1666 O O . ALA B 1 59 ? -9.258 8.109 -9.375 1 90.25 59 ALA B O 1
ATOM 1667 N N . GLU B 1 60 ? -7.465 8.219 -8.07 1 94 60 GLU B N 1
ATOM 1668 C CA . GLU B 1 60 ? -7.344 9.641 -8.375 1 94 60 GLU B CA 1
ATOM 1669 C C . GLU B 1 60 ? -5.926 10.141 -8.109 1 94 60 GLU B C 1
ATOM 1671 O O . GLU B 1 60 ? -5.121 9.445 -7.488 1 94 60 GLU B O 1
ATOM 1676 N N . THR B 1 61 ? -5.648 11.25 -8.664 1 98 61 THR B N 1
ATOM 1677 C CA . THR B 1 61 ? -4.484 12.078 -8.359 1 98 61 THR B CA 1
ATOM 1678 C C . THR B 1 61 ? -4.91 13.414 -7.77 1 98 61 THR B C 1
ATOM 1680 O O . THR B 1 61 ? -5.75 14.117 -8.344 1 98 61 THR B O 1
ATOM 1683 N N . LYS B 1 62 ? -4.32 13.719 -6.637 1 98.25 62 LYS B N 1
ATOM 1684 C CA . LYS B 1 62 ? -4.609 14.992 -5.98 1 98.25 62 LYS B CA 1
ATOM 1685 C C . LYS B 1 62 ? -3.377 15.898 -5.961 1 98.25 62 LYS B C 1
ATOM 1687 O O . LYS B 1 62 ? -2.256 15.414 -5.773 1 98.25 62 LYS B O 1
ATOM 1692 N N . GLY B 1 63 ? -3.66 17.125 -6.109 1 98.06 63 GLY B N 1
ATOM 1693 C CA . GLY B 1 63 ? -2.6 18.094 -5.902 1 98.06 63 GLY B CA 1
ATOM 1694 C C . GLY B 1 63 ? -2.418 18.484 -4.449 1 98.06 63 GLY B C 1
ATOM 1695 O O . GLY B 1 63 ? -3.127 17.984 -3.574 1 98.06 63 GLY B O 1
ATOM 1696 N N . LYS B 1 64 ? -1.414 19.406 -4.281 1 96.81 64 LYS B N 1
ATOM 1697 C CA . LYS B 1 64 ? -1.024 19.859 -2.947 1 96.81 64 LYS B CA 1
ATOM 1698 C C . LYS B 1 64 ? -2.217 20.438 -2.189 1 96.81 64 LYS B C 1
ATOM 1700 O O . LYS B 1 64 ? -2.508 20.016 -1.067 1 96.81 64 LYS B O 1
ATOM 1705 N N . SER B 1 65 ? -2.914 21.359 -2.758 1 95 65 SER B N 1
ATOM 1706 C CA . SER B 1 65 ? -4.035 22.031 -2.098 1 95 65 SER B CA 1
ATOM 1707 C C . SER B 1 65 ? -5.156 21.031 -1.791 1 95 65 SER B C 1
ATOM 1709 O O . SER B 1 65 ? -5.762 21.094 -0.717 1 95 65 SER B O 1
ATOM 1711 N N . GLN B 1 66 ? -5.43 20.203 -2.711 1 96.25 66 GLN B N 1
ATOM 1712 C CA . GLN B 1 66 ? -6.477 19.203 -2.521 1 96.25 66 GLN B CA 1
ATOM 1713 C C . GLN B 1 66 ? -6.145 18.266 -1.359 1 96.25 66 GLN B C 1
ATOM 1715 O O . GLN B 1 66 ? -7.016 17.953 -0.544 1 96.25 66 GLN B O 1
ATOM 1720 N N . LEU B 1 67 ? -4.883 17.828 -1.32 1 96.06 67 LEU B N 1
ATOM 1721 C CA . LEU B 1 67 ? -4.473 16.953 -0.227 1 96.06 67 LEU B CA 1
ATOM 1722 C C . LEU B 1 67 ? -4.617 17.656 1.117 1 96.06 67 LEU B C 1
ATOM 1724 O O . LEU B 1 67 ? -5.129 17.078 2.078 1 96.06 67 LEU B O 1
ATOM 1728 N N . MET B 1 68 ? -4.184 18.875 1.169 1 92.12 68 MET B N 1
ATOM 1729 C CA . MET B 1 68 ? -4.266 19.625 2.418 1 92.12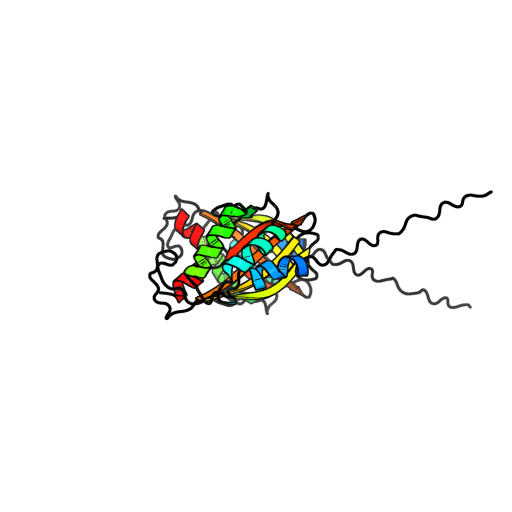 68 MET B CA 1
ATOM 1730 C C . MET B 1 68 ? -5.711 19.766 2.881 1 92.12 68 MET B C 1
ATOM 1732 O O . MET B 1 68 ? -6.004 19.625 4.07 1 92.12 68 MET B O 1
ATOM 1736 N N . GLY B 1 69 ? -6.656 20.031 1.972 1 91.69 69 GLY B N 1
ATOM 1737 C CA . GLY B 1 69 ? -8.07 20.062 2.305 1 91.69 69 GLY B CA 1
ATOM 1738 C C . GLY B 1 69 ? -8.594 18.734 2.83 1 91.69 69 GLY B C 1
ATOM 1739 O O . GLY B 1 69 ? -9.359 18.703 3.793 1 91.69 69 GLY B O 1
ATOM 1740 N N . GLN B 1 70 ? -8.188 17.688 2.217 1 93.25 70 GLN B N 1
ATOM 1741 C CA . GLN B 1 70 ? -8.617 16.359 2.641 1 93.25 70 GLN B CA 1
ATOM 1742 C C . GLN B 1 70 ? -8.102 16.031 4.043 1 93.25 70 GLN B C 1
ATOM 1744 O O . GLN B 1 70 ? -8.828 15.477 4.859 1 93.25 70 GLN B O 1
ATOM 1749 N N . ILE B 1 71 ? -6.848 16.312 4.324 1 92.62 71 ILE B N 1
ATOM 1750 C CA . ILE B 1 71 ? -6.25 16.062 5.629 1 92.62 71 ILE B CA 1
ATOM 1751 C C . ILE B 1 71 ? -7.023 16.828 6.707 1 92.62 71 ILE B C 1
ATOM 1753 O O . ILE B 1 71 ? -7.34 16.266 7.762 1 92.62 71 ILE B O 1
ATOM 1757 N N . GLN B 1 72 ? -7.367 18.047 6.434 1 89.12 72 GLN B N 1
ATOM 1758 C CA . GLN B 1 72 ? -8.141 18.844 7.383 1 89.12 72 GLN B CA 1
ATOM 1759 C C . GLN B 1 72 ? -9.508 18.219 7.633 1 89.12 72 GLN B C 1
ATOM 1761 O O . GLN B 1 72 ? -10 18.219 8.766 1 89.12 72 GLN B O 1
ATOM 1766 N N . PHE B 1 73 ? -10.094 17.75 6.598 1 90.88 73 PHE B N 1
ATOM 1767 C CA . PHE B 1 73 ? -11.375 17.078 6.727 1 90.88 73 PHE B CA 1
ATOM 1768 C C . PHE B 1 73 ? -11.266 15.859 7.621 1 90.88 73 PHE B C 1
ATOM 1770 O O . PHE B 1 73 ? -12.102 15.641 8.5 1 90.88 73 PHE B O 1
ATOM 1777 N N . PHE B 1 74 ? -10.18 15.078 7.438 1 92.38 74 PHE B N 1
ATOM 1778 C CA . PHE B 1 74 ? -9.961 13.883 8.242 1 92.38 74 PHE B CA 1
ATOM 1779 C C . PHE B 1 74 ? -9.734 14.242 9.703 1 92.38 74 PHE B C 1
ATOM 1781 O O . PHE B 1 74 ? -10.203 13.547 10.602 1 92.38 74 PHE B O 1
ATOM 1788 N N . TRP B 1 75 ? -9.07 15.305 9.914 1 90.81 75 TRP B N 1
ATOM 1789 C CA . TRP B 1 75 ? -8.82 15.719 11.297 1 90.81 75 TRP B CA 1
ATOM 1790 C C . TRP B 1 75 ? -10.125 16.047 12.008 1 90.81 75 TRP B C 1
ATOM 1792 O O . TRP B 1 75 ? -10.289 15.727 13.188 1 90.81 75 TRP B O 1
ATOM 1802 N N . LYS B 1 76 ? -10.953 16.719 11.328 1 90.31 76 LYS B N 1
ATOM 1803 C CA . LYS B 1 76 ? -12.242 17.062 11.922 1 90.31 76 LYS B CA 1
ATOM 1804 C C . LYS B 1 76 ? -13.078 15.82 12.188 1 90.31 76 LYS B C 1
ATOM 1806 O O . LYS B 1 76 ? -13.734 15.719 13.227 1 90.31 76 LYS B O 1
ATOM 1811 N N . LEU B 1 77 ? -13.016 14.914 11.273 1 93.75 77 LEU B N 1
ATOM 1812 C CA . LEU B 1 77 ? -13.844 13.711 11.336 1 93.75 77 LEU B CA 1
ATOM 1813 C C . LEU B 1 77 ? -13.281 12.719 12.344 1 93.75 77 LEU B C 1
ATOM 1815 O O . LEU B 1 77 ? -14.031 11.961 12.961 1 93.75 77 LEU B O 1
ATOM 1819 N N . ILE B 1 78 ? -11.969 12.711 12.453 1 95.38 78 ILE B N 1
ATOM 1820 C CA . ILE B 1 78 ? -11.266 11.773 13.336 1 95.38 78 ILE B CA 1
ATOM 1821 C C . ILE B 1 78 ? -10.312 12.539 14.242 1 95.38 78 ILE B C 1
ATOM 1823 O O . ILE B 1 78 ? -9.109 12.586 13.992 1 95.38 78 ILE B O 1
ATOM 1827 N N . PRO B 1 79 ? -10.742 13.016 15.352 1 92.06 79 PRO B N 1
ATOM 1828 C CA . PRO B 1 79 ? -9.969 13.938 16.188 1 92.06 79 PRO B CA 1
ATOM 1829 C C . PRO B 1 79 ? -8.766 13.273 16.844 1 92.06 79 PRO B C 1
ATOM 1831 O O . PRO B 1 79 ? -7.879 13.961 17.344 1 92.06 79 PRO B O 1
ATOM 1834 N N . ASN B 1 80 ? -8.766 11.969 16.906 1 94.31 80 ASN B N 1
ATOM 1835 C CA . ASN B 1 80 ? -7.625 11.266 17.484 1 94.31 80 ASN B CA 1
ATOM 1836 C C . ASN B 1 80 ? -6.867 10.461 16.438 1 94.31 80 ASN B C 1
ATOM 1838 O O . ASN B 1 80 ? -6.258 9.438 16.766 1 94.31 80 ASN B O 1
ATOM 1842 N N . LEU B 1 81 ? -6.949 10.883 15.219 1 95.69 81 LEU B N 1
ATOM 1843 C CA . LEU B 1 81 ? -6.254 10.211 14.133 1 95.69 81 LEU B CA 1
ATOM 1844 C C . LEU B 1 81 ? -4.75 10.164 14.391 1 95.69 81 LEU B C 1
ATOM 1846 O O . LEU B 1 81 ? -4.137 11.188 14.711 1 95.69 81 LEU B O 1
ATOM 1850 N N . LYS B 1 82 ? -4.199 9 14.242 1 95.94 82 LYS B N 1
ATOM 1851 C CA . LYS B 1 82 ? -2.775 8.773 14.469 1 95.94 82 LYS B CA 1
ATOM 1852 C C . LYS B 1 82 ? -2.176 7.902 13.375 1 95.94 82 LYS B C 1
ATOM 1854 O O . LYS B 1 82 ? -2.768 6.895 12.977 1 95.94 82 LYS B O 1
ATOM 1859 N N . TRP B 1 83 ? -1.077 8.352 12.898 1 97.31 83 TRP B N 1
ATOM 1860 C CA . TRP B 1 83 ? -0.242 7.547 12.008 1 97.31 83 TRP B CA 1
ATOM 1861 C C . TRP B 1 83 ? 1.051 7.137 12.703 1 97.31 83 TRP B C 1
ATOM 1863 O O . TRP B 1 83 ? 1.848 7.988 13.102 1 97.31 83 TRP B O 1
ATOM 1873 N N . GLU B 1 84 ? 1.255 5.91 12.844 1 97.94 84 GLU B N 1
ATOM 1874 C CA . GLU B 1 84 ? 2.439 5.371 13.508 1 97.94 84 GLU B CA 1
ATOM 1875 C C . GLU B 1 84 ? 3.357 4.672 12.508 1 97.94 84 GLU B C 1
ATOM 1877 O O . GLU B 1 84 ? 3.014 3.613 11.977 1 97.94 84 GLU B O 1
ATOM 1882 N N . ILE B 1 85 ? 4.484 5.227 12.32 1 98.69 85 ILE B N 1
ATOM 1883 C CA . ILE B 1 85 ? 5.449 4.656 11.391 1 98.69 85 ILE B CA 1
ATOM 1884 C C . ILE B 1 85 ? 5.961 3.32 11.93 1 98.69 85 ILE B C 1
ATOM 1886 O O . ILE B 1 85 ? 6.367 3.227 13.094 1 98.69 85 ILE B O 1
ATOM 1890 N N . GLN B 1 86 ? 5.938 2.359 11.133 1 98.75 86 GLN B N 1
ATOM 1891 C CA . GLN B 1 86 ? 6.445 1.037 11.484 1 98.75 86 GLN B CA 1
ATOM 1892 C C . GLN B 1 86 ? 7.801 0.776 10.836 1 98.75 86 GLN B C 1
ATOM 1894 O O . GLN B 1 86 ? 8.641 0.07 11.398 1 98.75 86 GLN B O 1
ATOM 1899 N N . GLU B 1 87 ? 7.973 1.286 9.648 1 98.69 87 GLU B N 1
ATOM 1900 C CA . GLU B 1 87 ? 9.164 1.044 8.836 1 98.69 87 GLU B CA 1
ATOM 1901 C C . GLU B 1 87 ? 9.367 2.16 7.82 1 98.69 87 GLU B C 1
ATOM 1903 O O . GLU B 1 87 ? 8.414 2.629 7.199 1 98.69 87 GLU B O 1
ATOM 1908 N N . MET B 1 88 ? 10.578 2.627 7.703 1 98.81 88 MET B N 1
ATOM 1909 C CA . MET B 1 88 ? 10.969 3.539 6.633 1 98.81 88 MET B CA 1
ATOM 1910 C C . MET B 1 88 ? 12.156 2.984 5.848 1 98.81 88 MET B C 1
ATOM 1912 O O . MET B 1 88 ? 13.148 2.551 6.434 1 98.81 88 MET B O 1
ATOM 1916 N N . LEU B 1 89 ? 12 2.941 4.551 1 98.75 89 LEU B N 1
ATOM 1917 C CA . LEU B 1 89 ? 13.016 2.471 3.619 1 98.75 89 LEU B CA 1
ATOM 1918 C C . LEU B 1 89 ? 13.383 3.557 2.613 1 98.75 89 LEU B C 1
ATOM 1920 O O . LEU B 1 89 ? 12.633 4.52 2.436 1 98.75 89 LEU B O 1
ATOM 1924 N N . GLN B 1 90 ? 14.562 3.387 2.01 1 98.69 90 GLN B N 1
ATOM 1925 C CA . GLN B 1 90 ? 15 4.379 1.032 1 98.69 90 GLN B CA 1
ATOM 1926 C C . GLN B 1 90 ? 15.742 3.725 -0.127 1 98.69 90 GLN B C 1
ATOM 1928 O O . GLN B 1 90 ? 16.547 2.82 0.081 1 98.69 90 GLN B O 1
ATOM 1933 N N . ASP B 1 91 ? 15.406 4.059 -1.354 1 98.19 91 ASP B N 1
ATOM 1934 C CA . ASP B 1 91 ? 16.109 3.73 -2.592 1 98.19 91 ASP B CA 1
ATOM 1935 C C . ASP B 1 91 ? 16.312 4.973 -3.455 1 98.19 91 ASP B C 1
ATOM 1937 O O . ASP B 1 91 ? 15.391 5.406 -4.156 1 98.19 91 ASP B O 1
ATOM 1941 N N . GLY B 1 92 ? 17.531 5.441 -3.443 1 97.25 92 GLY B N 1
ATOM 1942 C CA . GLY B 1 92 ? 17.75 6.715 -4.109 1 97.25 92 GLY B CA 1
ATOM 1943 C C . GLY B 1 92 ? 16.922 7.84 -3.533 1 97.25 92 GLY B C 1
ATOM 1944 O O . GLY B 1 92 ? 16.984 8.117 -2.334 1 97.25 92 GLY B O 1
ATOM 1945 N N . ASN B 1 93 ? 16.125 8.469 -4.383 1 98.31 93 ASN B N 1
ATOM 1946 C CA . ASN B 1 93 ? 15.312 9.594 -3.945 1 98.31 93 ASN B CA 1
ATOM 1947 C C . ASN B 1 93 ? 13.898 9.156 -3.58 1 98.31 93 ASN B C 1
ATOM 1949 O O . ASN B 1 93 ? 12.992 9.984 -3.484 1 98.31 93 ASN B O 1
ATOM 1953 N N . LYS B 1 94 ? 13.734 7.852 -3.449 1 98.81 94 LYS B N 1
ATOM 1954 C CA . LYS B 1 94 ? 12.453 7.309 -3.021 1 98.81 94 LYS B CA 1
ATOM 1955 C C . LYS B 1 94 ? 12.477 6.938 -1.541 1 98.81 94 LYS B C 1
ATOM 1957 O O . LYS B 1 94 ? 13.43 6.305 -1.072 1 98.81 94 LYS B O 1
ATOM 1962 N N . VAL B 1 95 ? 11.508 7.336 -0.827 1 98.88 95 VAL B N 1
ATOM 1963 C CA . VAL B 1 95 ? 11.32 6.93 0.562 1 98.88 95 VAL B CA 1
ATOM 1964 C C . VAL B 1 95 ? 10.008 6.16 0.697 1 98.88 95 VAL B C 1
ATOM 1966 O O . VAL B 1 95 ? 8.953 6.645 0.288 1 98.88 95 VAL B O 1
ATOM 1969 N N . ILE B 1 96 ? 10.086 4.949 1.241 1 98.94 96 ILE B N 1
ATOM 1970 C CA . ILE B 1 96 ? 8.93 4.09 1.467 1 98.94 96 ILE B CA 1
ATOM 1971 C C . ILE B 1 96 ? 8.578 4.086 2.951 1 98.94 96 ILE B C 1
ATOM 1973 O O . ILE B 1 96 ? 9.453 3.945 3.807 1 98.94 96 ILE B O 1
ATOM 1977 N N . VAL B 1 97 ? 7.32 4.266 3.232 1 98.94 97 VAL B N 1
ATOM 1978 C CA . VAL B 1 97 ? 6.871 4.281 4.621 1 98.94 97 VAL B CA 1
ATOM 1979 C C . VAL B 1 97 ? 5.715 3.301 4.801 1 98.94 97 VAL B C 1
ATOM 1981 O O . VAL B 1 97 ? 4.691 3.408 4.121 1 98.94 97 VAL B O 1
ATOM 1984 N N . ARG B 1 98 ? 5.898 2.332 5.613 1 98.94 98 ARG B N 1
ATOM 1985 C CA . ARG B 1 98 ? 4.805 1.518 6.125 1 98.94 98 ARG B CA 1
ATOM 1986 C C . ARG B 1 98 ? 4.359 2.004 7.504 1 98.94 98 ARG B C 1
ATOM 1988 O O . ARG B 1 98 ? 5.188 2.186 8.398 1 98.94 98 ARG B O 1
ATOM 1995 N N . SER B 1 99 ? 3.094 2.238 7.633 1 98.75 99 SER B N 1
ATOM 1996 C CA . SER B 1 99 ? 2.562 2.783 8.875 1 98.75 99 SER B CA 1
ATOM 1997 C C . SER B 1 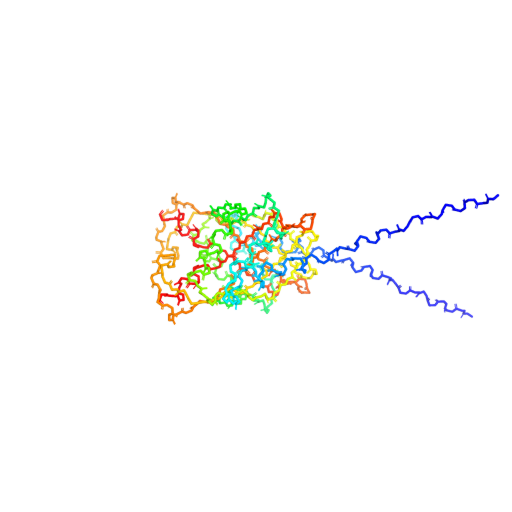99 ? 1.208 2.17 9.219 1 98.75 99 SER B C 1
ATOM 1999 O O . SER B 1 99 ? 0.623 1.456 8.398 1 98.75 99 SER B O 1
ATOM 2001 N N . PHE B 1 100 ? 0.816 2.395 10.43 1 98.44 100 PHE B N 1
ATOM 2002 C CA . PHE B 1 100 ? -0.564 2.174 10.844 1 98.44 100 PHE B CA 1
ATOM 2003 C C . PHE B 1 100 ? -1.294 3.498 11.023 1 98.44 100 PHE B C 1
ATOM 2005 O O . PHE B 1 100 ? -0.747 4.438 11.609 1 98.44 100 PHE B O 1
ATOM 2012 N N . ALA B 1 101 ? -2.467 3.551 10.5 1 98 101 ALA B N 1
ATOM 2013 C CA . ALA B 1 101 ? -3.406 4.629 10.797 1 98 101 ALA B CA 1
ATOM 2014 C C . ALA B 1 101 ? -4.523 4.141 11.719 1 98 101 ALA B C 1
ATOM 2016 O O . ALA B 1 101 ? -5.055 3.045 11.531 1 98 101 ALA B O 1
ATOM 2017 N N . SER B 1 102 ? -4.867 4.918 12.68 1 97.88 102 SER B N 1
ATOM 2018 C CA . SER B 1 102 ? -5.918 4.539 13.617 1 97.88 102 SER B CA 1
ATOM 2019 C C . SER B 1 102 ? -6.676 5.762 14.125 1 97.88 102 SER B C 1
ATOM 2021 O O . SER B 1 102 ? -6.164 6.883 14.07 1 97.88 102 SER B O 1
ATOM 2023 N N . GLY B 1 103 ? -7.875 5.52 14.586 1 97.25 103 GLY B N 1
ATOM 2024 C CA . GLY B 1 103 ? -8.695 6.578 15.156 1 97.25 103 GLY B CA 1
ATOM 2025 C C . GLY B 1 103 ? -10.141 6.168 15.359 1 97.25 103 GLY B C 1
ATOM 2026 O O . GLY B 1 103 ? -10.516 5.027 15.086 1 97.25 103 GLY B O 1
ATOM 2027 N N . ASN B 1 104 ? -10.914 7.109 15.922 1 97.94 104 ASN B N 1
ATOM 2028 C CA . ASN B 1 104 ? -12.352 6.98 16.156 1 97.94 104 ASN B CA 1
ATOM 2029 C C . ASN B 1 104 ? -13.141 8.031 15.383 1 97.94 104 ASN B C 1
ATOM 2031 O O . ASN B 1 104 ? -13.297 9.164 15.844 1 97.94 104 ASN B O 1
ATOM 2035 N N . PRO B 1 105 ? -13.656 7.633 14.281 1 97.81 105 PRO B N 1
ATOM 2036 C CA . PRO B 1 105 ? -14.375 8.648 13.508 1 97.81 105 PRO B CA 1
ATOM 20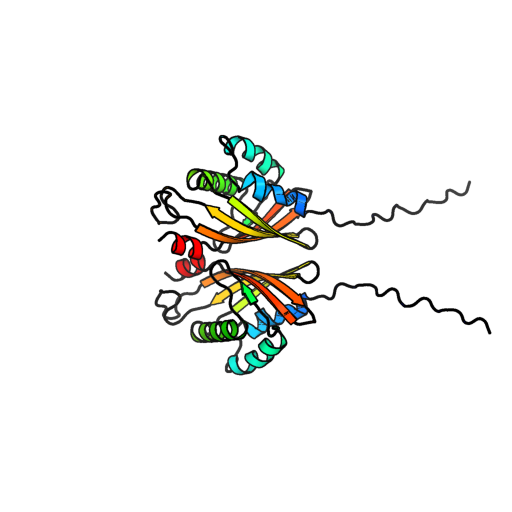37 C C . PRO B 1 105 ? -15.695 9.055 14.156 1 97.81 105 PRO B C 1
ATOM 2039 O O . PRO B 1 105 ? -16.375 8.219 14.758 1 97.81 105 PRO B O 1
ATOM 2042 N N . LYS B 1 106 ? -16.031 10.297 13.977 1 97.06 106 LYS B N 1
ATOM 2043 C CA . LYS B 1 106 ? -17.297 10.891 14.391 1 97.06 106 LYS B CA 1
ATOM 2044 C C . LYS B 1 106 ? -17.953 11.641 13.242 1 97.06 106 LYS B C 1
ATOM 2046 O O . LYS B 1 106 ? -17.5 12.719 12.859 1 97.06 106 LYS B O 1
ATOM 2051 N N . GLY B 1 107 ? -19.078 11.125 12.789 1 96.81 107 GLY B N 1
ATOM 2052 C CA . GLY B 1 107 ? -19.75 11.625 11.594 1 96.81 107 GLY B CA 1
ATOM 2053 C C . GLY B 1 107 ? -19.781 10.617 10.469 1 96.81 107 GLY B C 1
ATOM 2054 O O . GLY B 1 107 ? -19.594 9.414 10.688 1 96.81 107 GLY B O 1
ATOM 2055 N N . ASN B 1 108 ? -20.125 11.07 9.25 1 96.12 108 ASN B N 1
ATOM 2056 C CA . ASN B 1 108 ? -20.156 10.188 8.094 1 96.12 108 ASN B CA 1
ATOM 2057 C C . ASN B 1 108 ? -18.75 9.883 7.57 1 96.12 108 ASN B C 1
ATOM 2059 O O . ASN B 1 108 ? -18.078 10.766 7.035 1 96.12 108 ASN B O 1
ATOM 2063 N N . PHE B 1 109 ? -18.406 8.68 7.82 1 95.12 109 PHE B N 1
ATOM 2064 C CA . PHE B 1 109 ? -17.094 8.227 7.34 1 95.12 109 PHE B CA 1
ATOM 2065 C C . PHE B 1 109 ? -17.266 7.238 6.191 1 95.12 109 PHE B C 1
ATOM 2067 O O . PHE B 1 109 ? -17.516 6.051 6.418 1 95.12 109 PHE B O 1
ATOM 2074 N N . MET B 1 110 ? -17.031 7.734 5 1 89.94 110 MET B N 1
ATOM 2075 C CA . MET B 1 110 ? -17.094 6.93 3.785 1 89.94 110 MET B CA 1
ATOM 2076 C C . MET B 1 110 ? -18.406 6.16 3.721 1 89.94 110 MET B C 1
ATOM 2078 O O . MET B 1 110 ? -18.422 4.957 3.445 1 89.94 110 MET B O 1
ATOM 2082 N N . GLY B 1 111 ? -19.438 6.793 4.18 1 91.69 111 GLY B N 1
ATOM 2083 C CA . GLY B 1 111 ? -20.781 6.223 4.047 1 91.69 111 GLY B CA 1
ATOM 2084 C C . GLY B 1 111 ? -21.266 5.559 5.316 1 91.69 111 GLY B C 1
ATOM 2085 O O . GLY B 1 111 ? -22.422 5.105 5.379 1 91.69 111 GLY B O 1
ATOM 2086 N N . ILE B 1 112 ? -20.484 5.488 6.254 1 94.12 112 ILE B N 1
ATOM 2087 C CA . ILE B 1 112 ? -20.859 4.91 7.539 1 94.12 112 ILE B CA 1
ATOM 2088 C C . ILE B 1 112 ? -21.016 6.016 8.578 1 94.12 112 ILE B C 1
ATOM 2090 O O . ILE B 1 112 ? -20.109 6.824 8.781 1 94.12 112 ILE B O 1
ATOM 2094 N N . GLU B 1 113 ? -22.188 6.016 9.188 1 96.75 113 GLU B N 1
ATOM 2095 C CA . GLU B 1 113 ? -22.375 6.953 10.289 1 96.75 113 GLU B CA 1
ATOM 2096 C C . GLU B 1 113 ? -21.688 6.469 11.555 1 96.75 113 GLU B C 1
ATOM 2098 O O . GLU B 1 113 ? -22.031 5.414 12.094 1 96.75 113 GLU B O 1
ATOM 2103 N N . CYS B 1 114 ? -20.797 7.289 12.016 1 97.69 114 CYS B N 1
ATOM 2104 C CA . CYS B 1 114 ? -19.984 6.934 13.18 1 97.69 114 CYS B CA 1
ATOM 2105 C C . CYS B 1 114 ? -20.234 7.906 14.328 1 97.69 114 CYS B C 1
ATOM 2107 O O . CYS B 1 114 ? -20.391 9.109 14.109 1 97.69 114 CYS B O 1
ATOM 2109 N N . ASP B 1 115 ? -20.25 7.336 15.602 1 97.25 115 ASP B N 1
ATOM 2110 C CA . ASP B 1 115 ? -20.5 8.18 16.766 1 97.25 115 ASP B CA 1
ATOM 2111 C C . ASP B 1 115 ? -19.234 8.328 17.609 1 97.25 115 ASP B C 1
ATOM 2113 O O . ASP B 1 115 ? -19.281 8.906 18.703 1 97.25 115 ASP B O 1
ATOM 2117 N N . GLY B 1 116 ? -18.172 7.777 17.172 1 97.25 116 GLY B N 1
ATOM 2118 C CA . GLY B 1 116 ? -16.922 7.898 17.906 1 97.25 116 GLY B CA 1
ATOM 2119 C C . GLY B 1 116 ? -16.656 6.742 18.859 1 97.25 116 GLY B C 1
ATOM 2120 O O . GLY B 1 116 ? -15.609 6.672 19.484 1 97.25 116 GLY B O 1
ATOM 2121 N N . SER B 1 117 ? -17.5 5.781 18.922 1 97.56 117 SER B N 1
ATOM 2122 C CA . SER B 1 117 ? -17.375 4.691 19.891 1 97.56 117 SER B CA 1
ATOM 2123 C C . SER B 1 117 ? -16.5 3.562 19.328 1 97.56 117 SER B C 1
ATOM 2125 O O . SER B 1 117 ? -15.922 2.793 20.094 1 97.56 117 SER B O 1
ATOM 2127 N N . LYS B 1 118 ? -16.453 3.387 18.078 1 97.88 118 LYS B N 1
ATOM 2128 C CA . LYS B 1 118 ? -15.648 2.342 17.453 1 97.88 118 LYS B CA 1
ATOM 2129 C C . LYS B 1 118 ? -14.375 2.92 16.844 1 97.88 118 LYS B C 1
ATOM 2131 O O . LYS B 1 118 ? -14.352 4.078 16.422 1 97.88 118 LYS B O 1
ATOM 2136 N N . SER B 1 119 ? -13.391 2.102 16.797 1 98 119 SER B N 1
ATOM 2137 C CA . SER B 1 119 ? -12.102 2.502 16.25 1 98 119 SER B CA 1
ATOM 2138 C C . SER B 1 119 ? -11.719 1.635 15.055 1 98 119 SER B C 1
ATOM 2140 O O . SER B 1 119 ? -12.305 0.573 14.836 1 98 119 SER B O 1
ATOM 2142 N N . PHE B 1 120 ? -10.82 2.162 14.258 1 97.88 120 PHE B N 1
ATOM 2143 C CA . PHE B 1 120 ? -10.172 1.362 13.227 1 97.88 120 PHE B CA 1
ATOM 2144 C C . PHE B 1 120 ? -8.656 1.408 13.375 1 97.88 120 PHE B C 1
ATOM 2146 O O . PHE B 1 120 ? -8.117 2.307 14.023 1 97.88 120 PHE B O 1
ATOM 2153 N N . ARG B 1 121 ? -8 0.467 12.867 1 98.06 121 ARG B N 1
ATOM 2154 C CA . ARG B 1 121 ? -6.551 0.405 12.688 1 98.06 121 ARG B CA 1
ATOM 2155 C C . ARG B 1 121 ? -6.191 -0.305 11.383 1 98.06 121 ARG B C 1
ATOM 2157 O O . ARG B 1 121 ? -6.469 -1.495 11.227 1 98.06 121 ARG B O 1
ATOM 2164 N N . ILE B 1 122 ? -5.555 0.429 10.547 1 98.12 122 ILE B N 1
ATOM 2165 C CA . ILE B 1 122 ? -5.281 -0.113 9.227 1 98.12 122 ILE B CA 1
ATOM 2166 C C . ILE B 1 122 ? -3.822 0.142 8.852 1 98.12 122 ILE B C 1
ATOM 2168 O O . ILE B 1 122 ? -3.17 1.012 9.43 1 98.12 122 ILE B O 1
ATOM 2172 N N . MET B 1 123 ? -3.344 -0.599 7.91 1 98.44 123 MET B N 1
ATOM 2173 C CA . MET B 1 123 ? -1.993 -0.4 7.395 1 98.44 123 MET B CA 1
ATOM 2174 C C . MET B 1 123 ? -2.002 0.54 6.195 1 98.44 123 MET B C 1
ATOM 2176 O O . MET B 1 123 ? -2.961 0.555 5.418 1 98.44 123 MET B O 1
ATOM 2180 N N . SER B 1 124 ? -1 1.295 6.043 1 98.44 124 SER B N 1
ATOM 2181 C CA . SER B 1 124 ? -0.708 2.096 4.859 1 98.44 124 SER B CA 1
ATOM 2182 C C . SER B 1 124 ? 0.718 1.864 4.371 1 98.44 124 SER B C 1
ATOM 2184 O O . SER B 1 124 ? 1.628 1.649 5.176 1 98.44 124 SER B O 1
ATOM 2186 N N . ILE B 1 125 ? 0.896 1.842 3.105 1 98.88 125 ILE B N 1
ATOM 2187 C CA . ILE B 1 125 ? 2.221 1.873 2.494 1 98.88 125 ILE B CA 1
ATOM 2188 C C . ILE B 1 125 ? 2.279 2.979 1.442 1 98.88 125 ILE B C 1
ATOM 2190 O O . ILE B 1 125 ? 1.42 3.049 0.56 1 98.88 125 ILE B O 1
ATOM 2194 N N . ASP B 1 126 ? 3.287 3.797 1.549 1 98.94 126 ASP B N 1
ATOM 2195 C CA . ASP B 1 126 ? 3.461 4.957 0.681 1 98.94 126 ASP B CA 1
ATOM 2196 C C . ASP B 1 126 ? 4.863 4.992 0.082 1 98.94 126 ASP B C 1
ATOM 2198 O O . ASP B 1 126 ? 5.84 4.652 0.754 1 98.94 126 ASP B O 1
ATOM 2202 N N . ILE B 1 127 ? 4.953 5.344 -1.174 1 98.94 127 ILE B N 1
ATOM 2203 C CA . ILE B 1 127 ? 6.227 5.598 -1.842 1 98.94 127 ILE B CA 1
ATOM 2204 C C . ILE B 1 127 ? 6.344 7.086 -2.176 1 98.94 127 ILE B C 1
ATOM 2206 O O . ILE B 1 127 ? 5.641 7.586 -3.055 1 98.94 127 ILE B O 1
ATOM 2210 N N . HIS B 1 128 ? 7.246 7.754 -1.508 1 98.94 128 HIS B N 1
ATOM 2211 C CA . HIS B 1 128 ? 7.504 9.172 -1.742 1 98.94 128 HIS B CA 1
ATOM 2212 C C . HIS B 1 128 ? 8.672 9.367 -2.707 1 98.94 128 HIS B C 1
ATOM 2214 O O . HIS B 1 128 ? 9.68 8.664 -2.617 1 98.94 128 HIS B O 1
ATOM 2220 N N . THR B 1 129 ? 8.5 10.258 -3.625 1 98.88 129 THR B N 1
ATOM 2221 C CA . THR B 1 129 ? 9.594 10.781 -4.426 1 98.88 129 THR B CA 1
ATOM 2222 C C . THR B 1 129 ? 10.039 12.148 -3.908 1 98.88 129 THR B C 1
ATOM 2224 O O . THR B 1 129 ? 9.219 13.047 -3.719 1 98.88 129 THR B O 1
ATOM 2227 N N . VAL B 1 130 ? 11.328 12.281 -3.625 1 98.69 130 VAL B N 1
ATOM 2228 C CA . VAL B 1 130 ? 11.875 13.531 -3.094 1 98.69 130 VAL B CA 1
ATOM 2229 C C . VAL B 1 130 ? 12.82 14.156 -4.117 1 98.69 130 VAL B C 1
ATOM 2231 O O . VAL B 1 130 ? 13.68 13.477 -4.684 1 98.69 130 VAL B O 1
ATOM 2234 N N . GLU B 1 131 ? 12.586 15.367 -4.422 1 98 131 GLU B N 1
ATOM 2235 C CA . GLU B 1 131 ? 13.445 16.188 -5.27 1 98 131 GLU B CA 1
ATOM 2236 C C . GLU B 1 131 ? 13.672 17.562 -4.66 1 98 131 GLU B C 1
ATOM 2238 O O . GLU B 1 131 ? 12.734 18.203 -4.184 1 98 131 GLU B O 1
ATOM 2243 N N . ASN B 1 132 ? 14.961 17.969 -4.695 1 96.25 132 ASN B N 1
ATOM 2244 C CA . ASN B 1 132 ? 15.328 19.312 -4.234 1 96.25 132 ASN B CA 1
ATOM 2245 C C . ASN B 1 132 ? 14.812 19.578 -2.824 1 96.25 132 ASN B C 1
ATOM 2247 O O . ASN B 1 132 ? 14.219 20.625 -2.562 1 96.25 132 ASN B O 1
ATOM 2251 N N . GLY B 1 133 ? 14.812 18.609 -2.041 1 96.56 133 GLY B N 1
ATOM 2252 C CA . GLY B 1 133 ? 14.523 18.75 -0.625 1 96.56 133 GLY B CA 1
ATOM 2253 C C . GLY B 1 133 ? 13.039 18.781 -0.32 1 96.56 133 GLY B C 1
ATOM 2254 O O . GLY B 1 133 ? 12.641 19.141 0.789 1 96.56 133 GLY B O 1
ATOM 2255 N N . GLN B 1 134 ? 12.18 18.453 -1.231 1 98.5 134 GLN B N 1
ATOM 2256 C CA . GLN B 1 134 ? 10.734 18.422 -1.045 1 98.5 134 GLN B CA 1
ATOM 2257 C C . GLN B 1 134 ? 10.141 17.125 -1.604 1 98.5 134 GLN B C 1
ATOM 2259 O O . GLN B 1 134 ? 10.711 16.516 -2.514 1 98.5 134 GLN B O 1
ATOM 2264 N N . ILE B 1 135 ? 9.062 16.719 -1.048 1 98.81 135 ILE B N 1
ATOM 2265 C CA . ILE B 1 135 ? 8.297 15.633 -1.638 1 98.81 135 ILE B CA 1
ATOM 2266 C C . ILE B 1 135 ? 7.57 16.125 -2.887 1 98.81 135 ILE B C 1
ATOM 2268 O O . ILE B 1 135 ? 6.836 17.125 -2.834 1 98.81 135 ILE B O 1
ATOM 2272 N N . VAL B 1 136 ? 7.758 15.453 -3.996 1 98.81 136 VAL B N 1
ATO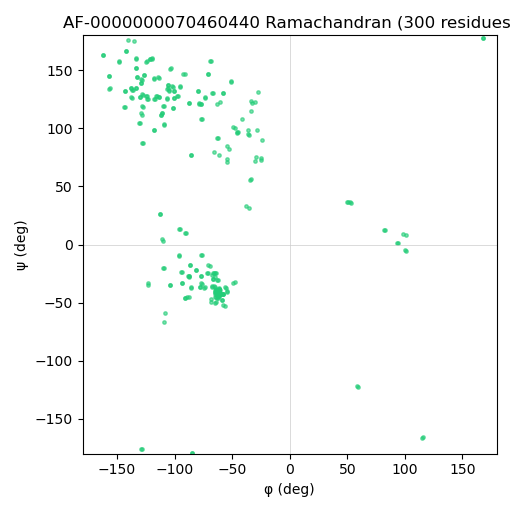M 2273 C CA . VAL B 1 136 ? 7.148 15.922 -5.234 1 98.81 136 VAL B CA 1
ATOM 2274 C C . VAL B 1 136 ? 6.016 14.992 -5.645 1 98.81 136 VAL B C 1
ATOM 2276 O O . VAL B 1 136 ? 5.172 15.352 -6.469 1 98.81 136 VAL B O 1
ATOM 2279 N N . GLN B 1 137 ? 6.082 13.781 -5.094 1 98.88 137 GLN B N 1
ATOM 2280 C CA . GLN B 1 137 ? 5.082 12.781 -5.453 1 98.88 137 GLN B CA 1
ATOM 2281 C C . GLN B 1 137 ? 4.957 11.711 -4.371 1 98.88 137 GLN B C 1
ATOM 2283 O O . GLN B 1 137 ? 5.941 11.367 -3.717 1 98.88 137 GLN B O 1
ATOM 2288 N N . VAL B 1 138 ? 3.754 11.242 -4.199 1 98.88 138 VAL B N 1
ATOM 2289 C CA . VAL B 1 138 ? 3.559 10.062 -3.367 1 98.88 138 VAL B CA 1
ATOM 2290 C C . VAL B 1 138 ? 2.555 9.117 -4.031 1 98.88 138 VAL B C 1
ATOM 2292 O O . VAL B 1 138 ? 1.513 9.562 -4.52 1 98.88 138 VAL B O 1
ATOM 2295 N N . HIS B 1 139 ? 2.904 7.867 -4.215 1 98.88 139 HIS B N 1
ATOM 2296 C CA . HIS B 1 139 ? 1.945 6.781 -4.383 1 98.88 139 HIS B CA 1
ATOM 2297 C C . HIS B 1 139 ? 1.524 6.203 -3.037 1 98.88 139 HIS B C 1
ATOM 2299 O O . HIS B 1 139 ? 2.367 5.75 -2.262 1 98.88 139 HIS B O 1
ATOM 2305 N N . HIS B 1 140 ? 0.26 6.219 -2.742 1 98.56 140 HIS B N 1
ATOM 2306 C CA . HIS B 1 140 ? -0.158 5.852 -1.395 1 98.56 140 HIS B CA 1
ATOM 2307 C C . HIS B 1 140 ? -1.317 4.863 -1.427 1 98.56 140 HIS B C 1
ATOM 2309 O O . HIS B 1 140 ? -2.186 4.945 -2.299 1 98.56 140 HIS B O 1
ATOM 2315 N N . LEU B 1 141 ? -1.289 3.951 -0.464 1 97.94 141 LEU B N 1
ATOM 2316 C CA . LEU B 1 141 ? -2.369 2.986 -0.293 1 97.94 141 LEU B CA 1
ATOM 2317 C C . LEU B 1 141 ? -2.713 2.811 1.182 1 97.94 141 LEU B C 1
ATOM 2319 O O . LEU B 1 141 ? -1.819 2.736 2.027 1 97.94 141 LEU B O 1
ATOM 2323 N N . GLU B 1 142 ? -4.008 2.818 1.442 1 96.88 142 GLU B N 1
ATOM 2324 C CA . GLU B 1 142 ? -4.574 2.506 2.752 1 96.88 142 GLU B CA 1
ATOM 2325 C C . GLU B 1 142 ? -5.629 1.409 2.65 1 96.88 142 GLU B C 1
ATOM 2327 O O . GLU B 1 142 ? -6.398 1.364 1.687 1 96.88 142 GLU B O 1
ATOM 2332 N N . GLU B 1 143 ? -5.723 0.621 3.574 1 94.69 143 GLU B N 1
ATOM 2333 C CA . GLU B 1 143 ? -6.719 -0.444 3.609 1 94.69 143 GLU B CA 1
ATOM 2334 C C . GLU B 1 143 ? -8.047 0.058 4.176 1 94.69 143 GLU B C 1
ATOM 2336 O O . GLU B 1 143 ? -8.477 -0.377 5.246 1 94.69 143 GLU B O 1
ATOM 2341 N N . TRP B 1 144 ? -8.758 0.738 3.404 1 93 144 TRP B N 1
ATOM 2342 C CA . TRP B 1 144 ? -9.984 1.34 3.908 1 93 144 TRP B CA 1
ATOM 2343 C C . TRP B 1 144 ? -11.086 0.296 4.035 1 93 144 TRP B C 1
ATOM 2345 O O . TRP B 1 144 ? -11.977 0.423 4.883 1 93 144 TRP B O 1
ATOM 2355 N N . THR B 1 145 ? -11.023 -0.745 3.225 1 90.62 145 THR B N 1
ATOM 2356 C CA . THR B 1 145 ? -11.992 -1.826 3.381 1 90.62 145 THR B CA 1
ATOM 2357 C C . THR B 1 145 ? -11.93 -2.408 4.789 1 90.62 145 THR B C 1
ATOM 2359 O O . THR B 1 145 ? -12.969 -2.701 5.391 1 90.62 145 THR B O 1
ATOM 2362 N N . THR B 1 146 ? -10.719 -2.588 5.289 1 94.56 146 THR B N 1
ATOM 2363 C CA . THR B 1 146 ? -10.547 -3.094 6.645 1 94.56 146 THR B CA 1
ATOM 2364 C C . THR B 1 146 ? -11.133 -2.121 7.668 1 94.56 146 THR B C 1
ATOM 2366 O O . THR B 1 146 ? -11.797 -2.539 8.617 1 94.56 146 THR B O 1
ATOM 2369 N N . ALA B 1 147 ? -10.891 -0.852 7.449 1 95.69 147 ALA B N 1
ATOM 2370 C CA . ALA B 1 147 ? -11.445 0.153 8.352 1 95.69 147 ALA B CA 1
ATOM 2371 C C . ALA B 1 147 ? -12.969 0.068 8.398 1 95.69 147 ALA B C 1
ATOM 2373 O O . ALA B 1 147 ? -13.562 0.077 9.477 1 95.69 147 ALA B O 1
ATOM 2374 N N . LEU B 1 148 ? -13.539 0.007 7.207 1 93.31 148 LEU B N 1
ATOM 2375 C CA . LEU B 1 148 ? -14.992 -0.024 7.109 1 93.31 148 LEU B CA 1
ATOM 2376 C C . LEU B 1 148 ? -15.555 -1.259 7.809 1 93.31 148 LEU B C 1
ATOM 2378 O O . LEU B 1 148 ? -16.594 -1.186 8.461 1 93.31 148 LEU B O 1
ATOM 2382 N N . LYS B 1 149 ? -14.914 -2.328 7.676 1 93.31 149 LYS B N 1
ATOM 2383 C CA . LYS B 1 149 ? -15.344 -3.551 8.352 1 93.31 149 LYS B CA 1
ATOM 2384 C C . LYS B 1 149 ? -15.266 -3.396 9.867 1 93.31 149 LYS B C 1
ATOM 2386 O O . LYS B 1 149 ? -16.141 -3.873 10.586 1 93.31 149 LYS B O 1
ATOM 2391 N N . GLN B 1 150 ? -14.273 -2.752 10.344 1 96.56 150 GLN B N 1
ATOM 2392 C CA . GLN B 1 150 ? -14.062 -2.57 11.781 1 96.56 150 GLN B CA 1
ATOM 2393 C C . GLN B 1 150 ? -15.086 -1.609 12.375 1 96.56 150 GLN B C 1
ATOM 2395 O O . GLN B 1 150 ? -15.383 -1.669 13.562 1 96.56 150 GLN B O 1
ATOM 2400 N N . LEU B 1 151 ? -15.586 -0.78 11.547 1 96.25 151 LEU B N 1
ATOM 2401 C CA . LEU B 1 151 ? -16.469 0.288 12.016 1 96.25 151 LEU B CA 1
ATOM 2402 C C . LEU B 1 151 ? -17.938 -0.109 11.867 1 96.25 151 LEU B C 1
ATOM 2404 O O . LEU B 1 151 ? -18.828 0.606 12.336 1 96.25 151 LEU B O 1
ATOM 2408 N N . LYS B 1 152 ? -18.234 -1.183 11.211 1 89.31 152 LYS B N 1
ATOM 2409 C CA . LYS B 1 152 ? -19.594 -1.686 11.117 1 89.31 152 LYS B CA 1
ATOM 2410 C C . LYS B 1 152 ? -19.984 -2.467 12.367 1 89.31 152 LYS B C 1
ATOM 2412 O O . LYS B 1 152 ? -19.141 -3.07 13.023 1 89.31 152 LYS B O 1
#